Protein AF-D8TX33-F1 (afdb_monomer)

pLDDT: mean 76.31, std 10.81, range [47.34, 95.19]

Nearest PDB structures (foldseek):
  3iyv-assembly1_A  TM=5.836E-01  e=1.044E-02  Bos taurus
  3ro3-assembly1_A  TM=2.975E-01  e=1.406E+00  Mus musculus
  3mkq-assembly1_C  TM=3.476E-01  e=3.380E+00  Saccharomyces cerevisiae YJM789
  3mkq-assembly1_E  TM=2.423E-01  e=2.355E+00  Saccharomyces cerevisiae YJM789
  9hcj-assembly1_M0  TM=2.059E-01  e=9.488E+00  Dictyostelium discoideum

Structure (mmCIF, N/CA/C/O backbone):
data_AF-D8TX33-F1
#
_entry.id   AF-D8TX33-F1
#
loop_
_atom_site.group_PDB
_atom_site.id
_atom_site.type_symbol
_atom_site.label_atom_id
_atom_site.label_alt_id
_atom_site.label_comp_id
_atom_site.label_asym_id
_atom_site.label_entity_id
_atom_site.label_seq_id
_atom_site.pdbx_PDB_ins_code
_atom_site.Cartn_x
_atom_site.Cartn_y
_atom_site.Cartn_z
_atom_site.occupancy
_atom_site.B_iso_or_equiv
_atom_site.auth_seq_id
_atom_site.auth_comp_id
_atom_site.auth_asym_id
_atom_site.auth_atom_id
_atom_site.pdbx_PDB_model_num
ATOM 1 N N . SER A 1 1 ? 20.940 -11.713 -33.645 1.00 62.16 1 SER A N 1
ATOM 2 C CA . SER A 1 1 ? 21.478 -10.565 -34.408 1.00 62.16 1 SER A CA 1
ATOM 3 C C . SER A 1 1 ? 22.404 -9.754 -33.508 1.00 62.16 1 SER A C 1
A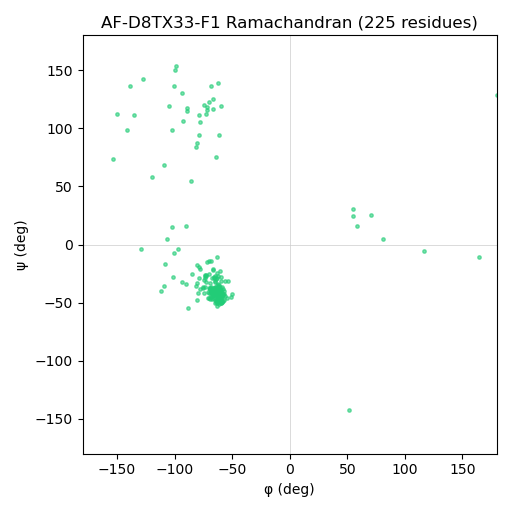TOM 5 O O . SER A 1 1 ? 22.169 -9.704 -32.305 1.00 62.16 1 SER A O 1
ATOM 7 N N . GLN A 1 2 ? 23.463 -9.139 -34.047 1.00 73.62 2 GLN A N 1
ATOM 8 C CA . GLN A 1 2 ? 24.437 -8.356 -33.260 1.00 73.62 2 GLN A CA 1
ATOM 9 C C . GLN A 1 2 ? 23.767 -7.264 -32.397 1.00 73.62 2 GLN A C 1
ATOM 11 O O . GLN A 1 2 ? 24.204 -7.012 -31.279 1.00 73.62 2 GLN A O 1
ATOM 16 N N . ALA A 1 3 ? 22.642 -6.702 -32.855 1.00 73.81 3 ALA A N 1
ATOM 17 C CA . ALA A 1 3 ? 21.838 -5.720 -32.122 1.00 73.81 3 ALA A CA 1
ATOM 18 C C . ALA A 1 3 ? 21.352 -6.195 -30.735 1.00 73.81 3 ALA A C 1
ATOM 20 O O . ALA A 1 3 ? 21.401 -5.430 -29.775 1.00 73.81 3 ALA A O 1
ATOM 21 N N . ALA A 1 4 ? 20.938 -7.459 -30.591 1.00 76.75 4 ALA A N 1
ATOM 22 C CA . ALA A 1 4 ? 20.495 -7.997 -29.299 1.00 76.75 4 ALA A CA 1
ATOM 23 C C . ALA A 1 4 ? 21.659 -8.139 -28.300 1.00 76.75 4 ALA A C 1
ATOM 25 O O . ALA A 1 4 ? 21.495 -7.936 -27.099 1.00 76.75 4 ALA A O 1
ATOM 26 N N . VAL A 1 5 ? 22.860 -8.443 -28.805 1.00 83.00 5 VAL A N 1
ATOM 27 C CA . VAL A 1 5 ? 24.078 -8.527 -27.987 1.00 83.00 5 VAL A CA 1
ATOM 28 C C . VAL A 1 5 ? 24.478 -7.139 -27.484 1.00 83.00 5 VAL A C 1
ATOM 30 O O . VAL A 1 5 ? 24.825 -6.993 -26.312 1.00 83.00 5 VAL A O 1
ATOM 33 N N . TRP A 1 6 ? 24.375 -6.114 -28.337 1.00 82.50 6 TRP A N 1
ATOM 34 C CA . TRP A 1 6 ? 24.624 -4.723 -27.951 1.00 82.50 6 TRP A CA 1
ATOM 35 C C . TRP A 1 6 ? 23.648 -4.230 -26.884 1.00 82.50 6 TRP A C 1
ATOM 37 O O . TRP A 1 6 ? 24.093 -3.663 -25.891 1.00 82.50 6 TRP A O 1
ATOM 47 N N . ARG A 1 7 ? 22.347 -4.519 -27.020 1.00 85.00 7 ARG A N 1
ATOM 48 C CA . ARG A 1 7 ? 21.334 -4.155 -26.013 1.00 85.00 7 ARG A CA 1
ATOM 49 C C . ARG A 1 7 ? 21.597 -4.786 -24.648 1.00 85.00 7 ARG A C 1
ATOM 51 O O . ARG A 1 7 ? 21.534 -4.100 -23.633 1.00 85.00 7 ARG A O 1
ATOM 58 N N . ARG A 1 8 ? 21.981 -6.065 -24.615 1.00 83.81 8 ARG A N 1
ATOM 59 C CA . ARG A 1 8 ? 22.338 -6.747 -23.363 1.00 83.81 8 ARG A CA 1
ATOM 60 C C . ARG A 1 8 ? 23.584 -6.147 -22.705 1.00 83.81 8 ARG A C 1
ATOM 62 O O . ARG A 1 8 ? 23.611 -5.987 -21.489 1.00 83.81 8 ARG A O 1
ATOM 69 N N . ARG A 1 9 ? 24.610 -5.800 -23.491 1.00 86.19 9 ARG A N 1
ATOM 70 C CA . ARG A 1 9 ? 25.820 -5.130 -22.977 1.00 86.19 9 ARG A CA 1
ATOM 71 C C . ARG A 1 9 ? 25.517 -3.726 -22.465 1.00 86.19 9 ARG A C 1
ATOM 73 O O . ARG A 1 9 ? 26.020 -3.357 -21.410 1.00 86.19 9 ARG A O 1
ATOM 80 N N . LEU A 1 10 ? 24.671 -2.983 -23.178 1.00 86.06 10 LEU A N 1
ATOM 81 C CA . LEU A 1 10 ? 24.207 -1.662 -22.765 1.00 86.06 10 LEU A CA 1
ATOM 82 C C . LEU A 1 10 ? 23.466 -1.734 -21.426 1.00 86.06 10 LEU A C 1
ATOM 84 O O . LEU A 1 10 ? 23.762 -0.955 -20.530 1.00 86.06 10 LEU A O 1
ATOM 88 N N . PHE A 1 11 ? 22.585 -2.720 -21.249 1.00 85.31 11 PHE A N 1
ATOM 89 C CA . PHE A 1 11 ? 21.920 -2.965 -19.970 1.00 85.31 11 PHE A CA 1
ATOM 90 C C . PHE A 1 11 ? 22.920 -3.221 -18.829 1.00 85.31 11 PHE A C 1
ATOM 92 O O . PHE A 1 11 ? 22.823 -2.597 -17.772 1.00 85.31 11 PHE A O 1
ATOM 99 N N . SER A 1 12 ? 23.910 -4.098 -19.034 1.00 83.94 12 SER A N 1
ATOM 100 C CA . SER A 1 12 ? 24.941 -4.362 -18.019 1.00 83.94 12 SER A CA 1
ATOM 101 C C . SER A 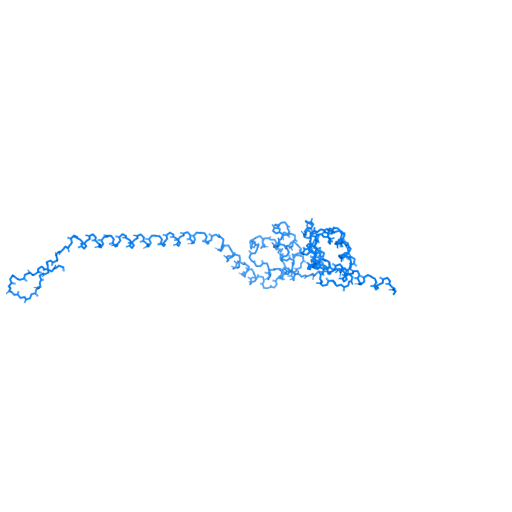1 12 ? 25.764 -3.117 -17.685 1.00 83.94 12 SER A C 1
ATOM 103 O O . SER A 1 12 ? 26.054 -2.880 -16.515 1.00 83.94 12 SER A O 1
ATOM 105 N N . TYR A 1 13 ? 26.097 -2.307 -18.692 1.00 86.44 13 TYR A N 1
ATOM 106 C CA . TYR A 1 13 ? 26.819 -1.052 -18.507 1.00 86.44 13 TYR A CA 1
ATOM 107 C C . TYR A 1 13 ? 26.000 -0.035 -17.705 1.00 86.44 13 TYR A C 1
ATOM 109 O O . TYR A 1 13 ? 26.485 0.464 -16.696 1.00 86.44 13 TYR A O 1
ATOM 117 N N . LEU A 1 14 ? 24.743 0.211 -18.088 1.00 82.62 14 LEU A N 1
ATOM 118 C CA . LEU A 1 14 ? 23.860 1.151 -17.389 1.00 82.62 14 LEU A CA 1
ATOM 119 C C . LEU A 1 14 ? 23.569 0.712 -15.951 1.00 82.62 14 LEU A C 1
ATOM 121 O O . LEU A 1 14 ? 23.498 1.544 -15.056 1.00 82.62 14 LEU A O 1
ATOM 125 N N . THR A 1 15 ? 23.463 -0.594 -15.704 1.00 80.94 15 THR A N 1
ATOM 126 C CA . THR A 1 15 ? 23.286 -1.120 -14.342 1.00 80.94 15 THR A CA 1
ATOM 127 C C . THR A 1 15 ? 24.518 -0.855 -13.473 1.00 80.94 15 THR A C 1
ATOM 129 O O . THR A 1 15 ? 24.379 -0.455 -12.320 1.00 80.94 15 THR A O 1
ATOM 132 N N . ALA A 1 16 ? 25.723 -1.045 -14.019 1.00 82.19 16 ALA A N 1
ATOM 133 C CA . ALA A 1 16 ? 26.964 -0.729 -13.315 1.00 82.19 16 ALA A CA 1
ATOM 134 C C . ALA A 1 16 ? 27.140 0.785 -13.112 1.00 82.19 16 ALA A C 1
ATOM 136 O O . ALA A 1 16 ? 27.599 1.211 -12.057 1.00 82.19 16 ALA A O 1
ATOM 137 N N . LEU A 1 17 ? 26.732 1.591 -14.095 1.00 82.50 17 LEU A N 1
ATOM 138 C CA . LEU A 1 17 ? 26.796 3.047 -14.028 1.00 82.50 17 LEU A CA 1
ATOM 139 C C . LEU A 1 17 ? 25.828 3.607 -12.981 1.00 82.50 17 LEU A C 1
ATOM 141 O O . LEU A 1 17 ? 26.237 4.446 -12.193 1.00 82.50 17 LEU A O 1
ATOM 145 N N . LEU A 1 18 ? 24.602 3.082 -12.889 1.00 77.06 18 LEU A N 1
ATOM 146 C CA . LEU A 1 18 ? 23.642 3.455 -11.844 1.00 77.06 18 LEU A CA 1
ATOM 147 C C . LEU A 1 18 ? 24.175 3.154 -10.432 1.00 77.06 18 LEU A C 1
ATOM 149 O O . LEU A 1 18 ? 23.919 3.909 -9.498 1.00 77.06 18 LEU A O 1
ATOM 153 N N . ALA A 1 19 ? 24.918 2.053 -10.279 1.00 79.62 19 ALA A N 1
ATOM 154 C CA . ALA A 1 19 ? 25.538 1.681 -9.010 1.00 79.62 19 ALA A CA 1
ATOM 155 C C . ALA A 1 19 ? 26.739 2.571 -8.639 1.00 79.62 19 ALA A C 1
ATOM 157 O O . ALA A 1 19 ? 27.045 2.698 -7.456 1.00 79.62 19 ALA A O 1
ATOM 158 N N . ALA A 1 20 ? 27.416 3.158 -9.629 1.00 81.19 20 ALA A N 1
ATOM 159 C CA . ALA A 1 20 ? 28.557 4.043 -9.422 1.00 81.19 20 ALA A CA 1
ATOM 160 C C . ALA A 1 20 ? 28.125 5.506 -9.230 1.00 81.19 20 ALA A C 1
ATOM 162 O O . ALA A 1 20 ? 28.452 6.099 -8.208 1.00 81.19 20 ALA A O 1
ATOM 163 N N . ASP A 1 21 ? 27.357 6.057 -10.176 1.00 77.56 21 ASP A N 1
ATOM 164 C CA . ASP A 1 21 ? 26.959 7.465 -10.229 1.00 77.56 21 ASP A CA 1
ATOM 165 C C . ASP A 1 21 ? 25.503 7.620 -10.706 1.00 77.56 21 ASP A C 1
ATOM 167 O O . ASP A 1 21 ? 25.191 7.645 -11.900 1.00 77.56 21 ASP A O 1
ATOM 171 N N . SER A 1 22 ? 24.590 7.784 -9.746 1.00 70.50 22 SER A N 1
ATOM 172 C CA . SER A 1 22 ? 23.148 7.937 -10.002 1.00 70.50 22 SER A CA 1
ATOM 173 C C . SER A 1 22 ? 22.789 9.237 -10.750 1.00 70.50 22 SER A C 1
ATOM 175 O O . SER A 1 22 ? 21.828 9.271 -11.517 1.00 70.50 22 SER A O 1
ATOM 177 N N . SER A 1 23 ? 23.584 10.303 -10.596 1.00 71.31 23 SER A N 1
ATOM 178 C CA . SER A 1 23 ? 23.332 11.605 -11.235 1.00 71.31 23 SER A CA 1
ATOM 179 C C . SER A 1 23 ? 23.548 11.585 -12.751 1.00 71.31 23 SER A C 1
ATOM 181 O O . SER A 1 23 ? 22.735 12.131 -13.488 1.00 71.31 23 SER A O 1
ATOM 183 N N . VAL A 1 24 ? 24.603 10.919 -13.230 1.00 71.19 24 VAL A N 1
ATOM 184 C CA . VAL A 1 24 ? 24.898 10.773 -14.670 1.00 71.19 24 VAL A CA 1
ATOM 185 C C . VAL A 1 24 ? 23.929 9.789 -15.325 1.00 71.19 24 VAL A C 1
ATOM 187 O O . VAL A 1 24 ? 23.582 9.923 -16.497 1.00 71.19 24 VAL A O 1
ATOM 190 N N . ALA A 1 25 ? 23.435 8.818 -14.554 1.00 69.56 25 ALA A N 1
ATOM 191 C CA . ALA A 1 25 ? 22.418 7.890 -15.018 1.00 69.56 25 ALA A CA 1
ATOM 192 C C . ALA A 1 25 ? 21.065 8.568 -15.290 1.00 69.56 25 ALA A C 1
ATOM 194 O O . ALA A 1 25 ? 20.266 7.993 -16.026 1.00 69.56 25 ALA A O 1
ATOM 195 N N . ALA A 1 26 ? 20.783 9.748 -14.718 1.00 69.94 26 ALA A N 1
ATOM 196 C CA . ALA A 1 26 ? 19.479 10.420 -14.791 1.00 69.94 26 ALA A CA 1
ATOM 197 C C . ALA A 1 26 ? 18.945 10.542 -16.229 1.00 69.94 26 ALA A C 1
ATOM 199 O O . ALA A 1 26 ? 17.806 10.166 -16.489 1.00 69.94 26 ALA A O 1
ATOM 200 N N . GLU A 1 27 ? 19.791 10.946 -17.180 1.00 75.19 27 GLU A N 1
ATOM 201 C CA . GLU A 1 27 ? 19.416 11.112 -18.596 1.00 75.19 27 GLU A CA 1
ATOM 202 C C . GLU A 1 27 ? 19.071 9.790 -19.304 1.00 75.19 27 GLU A C 1
ATOM 204 O O . GLU A 1 27 ? 18.363 9.778 -20.309 1.00 75.19 27 GLU A O 1
ATOM 209 N N . TYR A 1 28 ? 19.547 8.661 -18.776 1.00 78.69 28 TYR A N 1
ATOM 210 C CA . TYR A 1 28 ? 19.371 7.339 -19.374 1.00 78.69 28 TYR A CA 1
ATOM 211 C C . TYR A 1 28 ? 18.350 6.471 -18.631 1.00 78.69 28 TYR A C 1
ATOM 213 O O . TYR A 1 28 ? 18.170 5.314 -19.011 1.00 78.69 28 TYR A O 1
ATOM 221 N N . HIS A 1 29 ? 17.661 6.995 -17.609 1.00 77.12 29 HIS A N 1
ATOM 222 C CA . HIS A 1 29 ? 16.709 6.214 -16.810 1.00 77.12 29 HIS A CA 1
ATOM 223 C C . HIS A 1 29 ? 15.529 5.690 -17.633 1.00 77.12 29 HIS A C 1
ATOM 225 O O . HIS A 1 29 ? 15.166 4.526 -17.484 1.00 77.12 29 HIS A O 1
ATOM 231 N N . ASP A 1 30 ? 14.984 6.485 -18.554 1.00 79.25 30 ASP A N 1
ATOM 232 C CA . ASP A 1 30 ? 13.884 6.050 -19.429 1.00 79.25 30 ASP A CA 1
ATOM 233 C C . ASP A 1 30 ? 14.309 4.861 -20.308 1.00 79.25 30 ASP A C 1
ATOM 235 O O . ASP A 1 30 ? 13.604 3.854 -20.444 1.00 79.25 30 ASP A O 1
ATOM 239 N N . LEU A 1 31 ? 15.527 4.930 -20.851 1.00 81.44 31 LEU A N 1
ATOM 240 C CA . LEU A 1 31 ? 16.103 3.858 -21.655 1.00 81.44 31 LEU A CA 1
ATOM 241 C C . LEU A 1 31 ? 16.440 2.640 -20.783 1.00 81.44 31 LEU A C 1
ATOM 243 O O . LEU A 1 31 ? 16.202 1.502 -21.189 1.00 81.44 31 LEU A O 1
ATOM 247 N N . GLN A 1 32 ? 16.914 2.863 -19.559 1.00 80.25 32 GLN A N 1
ATOM 248 C CA . GLN A 1 32 ? 17.173 1.810 -18.588 1.00 80.25 32 GLN A CA 1
ATOM 249 C C . GLN A 1 32 ? 15.889 1.080 -18.193 1.00 80.25 32 GLN A C 1
ATOM 251 O O . GLN A 1 32 ? 15.914 -0.144 -18.190 1.00 80.25 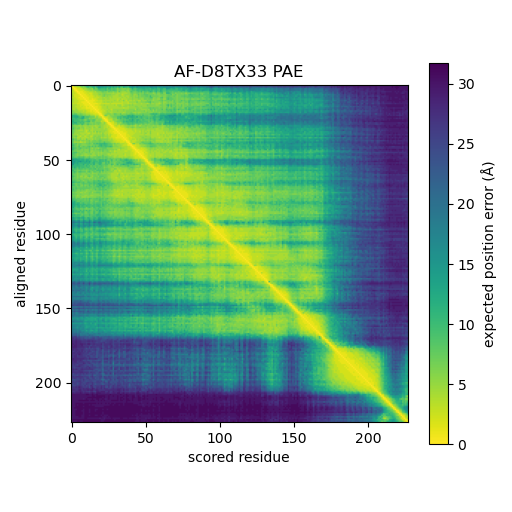32 GLN A O 1
ATOM 256 N N . ILE A 1 33 ? 14.772 1.779 -17.965 1.00 81.56 33 ILE A N 1
ATOM 257 C CA . ILE A 1 33 ? 13.450 1.191 -17.687 1.00 81.56 33 ILE A CA 1
ATOM 258 C C . ILE A 1 33 ? 12.987 0.312 -18.850 1.00 81.56 33 ILE A C 1
ATOM 260 O O . ILE A 1 33 ? 12.525 -0.812 -18.649 1.00 81.56 33 ILE A O 1
ATOM 264 N N . SER A 1 34 ? 13.165 0.778 -20.089 1.00 83.31 34 SER A N 1
ATOM 265 C CA . SER A 1 34 ? 12.795 -0.013 -21.267 1.00 83.31 34 SER A CA 1
ATOM 266 C C . SER A 1 34 ? 13.584 -1.327 -21.369 1.00 83.31 34 SER A C 1
ATOM 268 O O . SER A 1 34 ? 13.006 -2.373 -21.682 1.00 83.31 34 SER A O 1
ATOM 270 N N . LEU A 1 35 ? 14.886 -1.283 -21.053 1.00 82.44 35 LEU A N 1
ATOM 271 C CA . LEU A 1 35 ? 15.794 -2.428 -21.099 1.00 82.44 35 LEU A CA 1
ATOM 272 C C . LEU A 1 35 ? 15.628 -3.351 -19.888 1.00 82.44 35 LEU A C 1
ATOM 274 O O . LEU A 1 35 ? 15.693 -4.570 -20.040 1.00 82.44 35 LEU A O 1
ATOM 278 N N . THR A 1 36 ? 15.407 -2.812 -18.689 1.00 80.94 36 THR A N 1
ATOM 279 C CA . THR A 1 36 ? 15.174 -3.605 -17.473 1.00 80.94 36 THR A CA 1
ATOM 280 C C . THR A 1 36 ? 13.868 -4.362 -17.590 1.00 80.94 36 THR A C 1
ATOM 282 O O . THR A 1 36 ? 13.839 -5.556 -17.309 1.00 80.94 36 THR A O 1
ATOM 285 N N . ALA A 1 37 ? 12.831 -3.730 -18.130 1.00 80.56 37 ALA A N 1
ATOM 286 C CA . ALA A 1 37 ? 11.585 -4.409 -18.422 1.00 80.56 37 ALA A CA 1
ATOM 287 C C . ALA A 1 37 ? 11.762 -5.531 -19.477 1.00 80.56 37 ALA A C 1
ATOM 289 O O . ALA A 1 37 ? 10.982 -6.482 -19.481 1.00 80.56 37 ALA A O 1
ATOM 290 N N . GLU A 1 38 ? 12.784 -5.461 -20.353 1.00 81.69 38 GLU A N 1
ATOM 291 C CA . GLU A 1 38 ? 13.128 -6.500 -21.351 1.00 81.69 38 GLU A CA 1
ATOM 292 C C . GLU A 1 38 ? 13.913 -7.670 -20.784 1.00 81.69 38 GLU A C 1
ATOM 294 O O . GLU A 1 38 ? 13.589 -8.822 -21.067 1.00 81.69 38 GLU A O 1
ATOM 299 N N . TYR A 1 39 ? 14.951 -7.382 -20.010 1.00 78.44 39 TYR A N 1
ATOM 300 C CA . TYR A 1 39 ? 15.911 -8.397 -19.597 1.00 78.44 39 TYR A CA 1
ATOM 301 C C . TYR A 1 39 ? 15.693 -8.890 -18.171 1.00 78.44 39 TYR A C 1
ATOM 303 O O . TYR A 1 39 ? 16.068 -10.022 -17.864 1.00 78.44 39 TYR A O 1
ATOM 311 N N . GLN A 1 40 ? 15.132 -8.059 -17.290 1.00 80.00 40 GLN A N 1
ATOM 312 C CA . GLN A 1 40 ? 14.983 -8.384 -15.877 1.00 80.00 40 GLN A CA 1
ATOM 313 C C . GLN A 1 40 ? 13.805 -7.638 -15.217 1.00 80.00 40 GLN A C 1
ATOM 315 O O . GLN A 1 40 ? 14.029 -6.734 -14.406 1.00 80.00 40 GLN A O 1
ATOM 320 N N . PRO A 1 41 ? 12.552 -8.042 -15.509 1.00 75.94 41 PRO A N 1
ATOM 321 C CA . PRO A 1 41 ? 11.358 -7.393 -14.963 1.00 75.94 41 PRO A CA 1
ATOM 322 C C . PRO A 1 41 ? 11.315 -7.432 -13.430 1.00 75.94 41 PRO A C 1
ATOM 324 O O . PRO A 1 41 ? 10.889 -6.472 -12.810 1.00 75.94 41 PRO A O 1
ATOM 327 N N . SER A 1 42 ? 11.877 -8.467 -12.797 1.00 77.88 42 SER A N 1
ATOM 328 C CA . SER A 1 42 ? 11.909 -8.598 -11.333 1.00 77.88 42 SER A CA 1
ATOM 329 C C . SER A 1 42 ? 12.650 -7.471 -10.603 1.00 77.88 42 SER A C 1
ATOM 331 O O . SER A 1 42 ? 12.429 -7.272 -9.419 1.00 77.88 42 SER A O 1
ATOM 333 N N . LYS A 1 43 ? 13.565 -6.767 -11.281 1.00 80.00 43 LYS A N 1
ATOM 334 C CA . LYS A 1 43 ? 14.314 -5.633 -10.709 1.00 80.00 43 LYS A CA 1
ATOM 335 C C . LYS A 1 43 ? 13.694 -4.284 -11.062 1.00 80.00 43 LYS A C 1
ATOM 337 O O . LYS A 1 43 ? 14.203 -3.251 -10.635 1.00 80.00 43 LYS A O 1
ATOM 342 N N . LEU A 1 44 ? 12.637 -4.276 -11.875 1.00 81.50 44 LEU A N 1
ATOM 343 C CA . LEU A 1 44 ? 11.992 -3.043 -12.302 1.00 81.50 44 LEU A CA 1
ATOM 344 C C . LEU A 1 44 ? 11.390 -2.311 -11.100 1.00 81.50 44 LEU A C 1
ATOM 346 O O . LEU A 1 44 ? 11.583 -1.107 -10.975 1.00 81.50 44 LEU A O 1
ATOM 350 N N . MET A 1 45 ? 10.758 -3.042 -10.181 1.00 79.94 45 MET A N 1
ATOM 351 C CA . MET A 1 45 ? 10.186 -2.476 -8.959 1.00 79.94 45 MET A CA 1
ATOM 352 C C . MET A 1 45 ? 11.233 -1.771 -8.079 1.00 79.94 45 MET A C 1
ATOM 354 O O . MET A 1 45 ? 11.014 -0.642 -7.632 1.00 79.94 45 MET A O 1
ATOM 358 N N . ASP A 1 46 ? 12.396 -2.398 -7.879 1.00 81.62 46 ASP A N 1
ATOM 359 C CA . ASP A 1 46 ? 13.496 -1.815 -7.099 1.00 81.62 46 ASP A CA 1
ATOM 360 C C . ASP A 1 46 ? 13.980 -0.505 -7.730 1.00 81.62 46 ASP A C 1
ATOM 362 O O . ASP A 1 46 ? 14.186 0.491 -7.037 1.00 81.62 46 ASP A O 1
ATOM 366 N N . LEU A 1 47 ? 14.101 -0.487 -9.061 1.00 79.31 47 LEU A N 1
ATOM 367 C CA . LEU A 1 47 ? 14.512 0.695 -9.813 1.00 79.31 47 LEU A CA 1
ATOM 368 C C . LEU A 1 47 ? 13.470 1.809 -9.763 1.00 79.31 47 LEU A C 1
ATOM 370 O O . LEU A 1 47 ? 13.835 2.967 -9.581 1.00 79.31 47 LEU A O 1
ATOM 374 N N . LEU A 1 48 ? 12.182 1.491 -9.894 1.00 80.25 48 LEU A N 1
ATOM 375 C CA . LEU A 1 48 ? 11.106 2.483 -9.809 1.00 80.25 48 LEU A CA 1
ATOM 376 C C . LEU A 1 48 ? 11.029 3.128 -8.419 1.00 80.25 48 LEU A C 1
ATOM 378 O O . LEU A 1 48 ? 10.640 4.295 -8.307 1.00 80.25 48 LEU A O 1
ATOM 382 N N . THR A 1 49 ? 11.417 2.376 -7.386 1.00 80.00 49 THR A N 1
ATOM 383 C CA . THR A 1 49 ? 11.460 2.831 -5.992 1.00 80.00 49 THR A CA 1
ATOM 384 C C . THR A 1 49 ? 12.711 3.663 -5.699 1.00 80.00 49 THR A C 1
ATOM 386 O O . THR A 1 49 ? 12.622 4.682 -5.017 1.00 80.00 49 THR A O 1
ATOM 389 N N . SER A 1 50 ? 13.877 3.260 -6.216 1.00 77.31 50 SER A N 1
ATOM 390 C CA . SER A 1 50 ? 15.146 3.959 -5.981 1.00 77.31 50 SER A CA 1
ATOM 391 C C . SER A 1 50 ? 15.325 5.213 -6.840 1.00 77.31 50 SER A C 1
ATOM 393 O O . SER A 1 50 ? 16.012 6.147 -6.425 1.00 77.31 50 SER A O 1
ATOM 395 N N . SER A 1 51 ? 14.722 5.249 -8.031 1.00 75.06 51 SER A N 1
ATOM 396 C CA . SER A 1 51 ? 14.880 6.349 -8.982 1.00 75.06 51 SER A CA 1
ATOM 397 C C . SER A 1 51 ? 13.713 7.342 -8.955 1.00 75.06 51 SER A C 1
ATOM 399 O O . SER A 1 51 ? 12.572 7.019 -8.621 1.00 75.06 51 SER A O 1
ATOM 401 N N . GLN A 1 52 ? 14.010 8.603 -9.279 1.00 72.00 52 GLN A N 1
ATOM 402 C CA . GLN A 1 52 ? 13.026 9.698 -9.317 1.00 72.00 52 GLN A CA 1
ATOM 403 C C . GLN A 1 52 ? 13.059 10.499 -10.627 1.00 72.00 52 GLN A C 1
ATOM 405 O O . GLN A 1 52 ? 12.240 11.391 -10.808 1.00 72.00 52 GLN A O 1
ATOM 410 N N . TYR A 1 53 ? 13.987 10.187 -11.535 1.00 70.56 53 TYR A N 1
ATOM 411 C CA . TYR A 1 53 ? 14.285 10.998 -12.721 1.00 70.56 53 TYR A CA 1
ATOM 412 C C . TYR A 1 53 ? 13.682 10.450 -14.024 1.00 70.56 53 TYR A C 1
ATOM 414 O O . TYR A 1 53 ? 14.099 10.863 -15.099 1.00 70.56 53 TYR A O 1
ATOM 422 N N . TYR A 1 54 ? 12.727 9.520 -13.946 1.00 75.69 54 TYR A N 1
ATOM 423 C CA . TYR A 1 54 ? 12.098 8.922 -15.126 1.00 75.69 54 TYR A CA 1
ATOM 424 C C . TYR A 1 54 ? 10.752 9.558 -15.466 1.00 75.69 54 TYR A C 1
ATOM 426 O O . TYR A 1 54 ? 10.032 10.051 -14.592 1.00 75.69 54 TYR A O 1
ATOM 434 N N . SER A 1 55 ? 10.380 9.494 -16.744 1.00 81.44 55 SER A N 1
ATOM 435 C CA . SER A 1 55 ? 9.047 9.884 -17.191 1.00 81.44 55 SER A CA 1
ATOM 436 C C . SER A 1 55 ? 8.006 8.848 -16.742 1.00 81.44 55 SER A C 1
ATOM 438 O O . SER A 1 55 ? 8.023 7.687 -17.156 1.00 81.44 55 SER A O 1
ATOM 440 N N . LEU A 1 56 ? 7.076 9.261 -15.872 1.00 82.50 56 LEU A N 1
ATOM 441 C CA . LEU A 1 56 ? 6.026 8.377 -15.339 1.00 82.50 56 LEU A CA 1
ATOM 442 C C . LEU A 1 56 ? 5.134 7.813 -16.458 1.00 82.50 56 LEU A C 1
ATOM 444 O O . LEU A 1 56 ? 4.822 6.626 -16.461 1.00 82.50 56 LEU A O 1
ATOM 448 N N . GLU A 1 57 ? 4.786 8.640 -17.446 1.00 84.12 57 GLU A N 1
ATOM 449 C CA . GLU A 1 57 ? 3.969 8.244 -18.602 1.00 84.12 57 GLU A CA 1
ATOM 450 C C . GLU A 1 57 ? 4.684 7.218 -19.495 1.00 84.12 57 GLU A C 1
ATOM 452 O O . GLU A 1 57 ? 4.085 6.225 -19.914 1.00 84.12 57 GLU A O 1
ATOM 457 N N . GLY A 1 58 ? 5.983 7.418 -19.748 1.00 82.88 58 GLY A N 1
ATOM 458 C CA . GLY A 1 58 ? 6.798 6.489 -20.530 1.00 82.88 58 GLY A CA 1
ATOM 459 C C . GLY A 1 58 ? 6.961 5.144 -19.824 1.00 82.88 58 GLY A C 1
ATOM 460 O O . GLY A 1 58 ? 6.787 4.089 -20.440 1.00 82.88 58 GLY A O 1
ATOM 461 N N . ALA A 1 59 ? 7.219 5.174 -18.514 1.00 82.31 59 ALA A N 1
ATOM 462 C CA . ALA A 1 59 ? 7.288 3.972 -17.692 1.00 82.31 59 ALA A CA 1
ATOM 463 C C . ALA A 1 59 ? 5.954 3.210 -17.689 1.00 82.31 59 ALA A C 1
ATOM 465 O O . ALA A 1 59 ? 5.953 1.987 -17.851 1.00 82.31 59 ALA A O 1
ATOM 466 N N . LEU A 1 60 ? 4.826 3.917 -17.575 1.00 84.94 60 LEU A N 1
ATOM 467 C CA . LEU A 1 60 ? 3.494 3.320 -17.602 1.00 84.94 60 LEU A CA 1
ATOM 468 C C . LEU A 1 60 ? 3.214 2.608 -18.930 1.00 84.94 60 LEU A C 1
ATOM 470 O O . LEU A 1 60 ? 2.867 1.430 -18.910 1.00 84.94 60 LEU A O 1
ATOM 474 N N . ALA A 1 61 ? 3.466 3.256 -20.071 1.00 86.81 61 ALA A N 1
ATOM 475 C CA . ALA A 1 61 ? 3.263 2.653 -21.392 1.00 86.81 61 ALA A CA 1
ATOM 476 C C . ALA A 1 61 ? 4.106 1.377 -21.598 1.00 86.81 61 ALA A C 1
ATOM 478 O O . ALA A 1 61 ? 3.635 0.381 -22.155 1.00 86.81 61 ALA A O 1
ATOM 479 N N . ILE A 1 62 ? 5.353 1.373 -21.111 1.00 84.62 62 ILE A N 1
ATOM 480 C CA . ILE A 1 62 ? 6.230 0.193 -21.158 1.00 84.62 62 ILE A CA 1
ATOM 481 C C . ILE A 1 62 ? 5.681 -0.929 -20.267 1.00 84.62 62 ILE A C 1
ATOM 483 O O . ILE A 1 62 ? 5.694 -2.097 -20.670 1.00 84.62 62 ILE A O 1
ATOM 487 N N . CYS A 1 63 ? 5.204 -0.595 -19.066 1.00 84.81 63 CYS A N 1
ATOM 488 C CA . CYS A 1 63 ? 4.641 -1.578 -18.147 1.00 84.81 63 CYS A CA 1
ATOM 489 C C . CYS A 1 63 ? 3.315 -2.146 -18.673 1.00 84.81 63 CYS A C 1
ATOM 491 O O . CYS A 1 63 ? 3.085 -3.349 -18.538 1.00 84.81 63 CYS A O 1
ATOM 493 N N . GLU A 1 64 ? 2.470 -1.326 -19.305 1.00 84.88 64 GLU A N 1
ATOM 494 C CA . GLU A 1 64 ? 1.221 -1.742 -19.958 1.00 84.88 64 GLU A CA 1
ATOM 495 C C . GLU A 1 64 ? 1.476 -2.717 -21.103 1.00 84.88 64 GLU A C 1
ATOM 497 O O . GLU A 1 64 ? 0.873 -3.791 -21.136 1.00 84.88 64 GLU A O 1
ATOM 502 N N . ALA A 1 65 ? 2.426 -2.397 -21.988 1.00 85.06 65 ALA A N 1
ATOM 503 C CA . ALA A 1 65 ? 2.788 -3.246 -23.121 1.00 85.06 65 ALA A CA 1
ATOM 504 C C . ALA A 1 65 ? 3.282 -4.640 -22.695 1.00 85.06 65 ALA A C 1
ATOM 506 O O . ALA A 1 65 ? 3.145 -5.607 -23.443 1.00 85.06 65 ALA A O 1
ATOM 507 N N . ARG A 1 66 ? 3.864 -4.748 -21.495 1.00 80.81 66 ARG A N 1
ATOM 508 C CA . ARG A 1 66 ? 4.417 -5.998 -20.952 1.00 80.81 66 ARG A CA 1
ATOM 509 C C . ARG A 1 66 ? 3.501 -6.696 -19.947 1.00 80.81 66 ARG A C 1
ATOM 511 O O . ARG A 1 66 ? 3.818 -7.806 -19.534 1.00 80.81 66 ARG A O 1
ATOM 518 N N . GLY A 1 67 ? 2.392 -6.072 -19.551 1.00 80.50 67 GLY A N 1
ATOM 519 C CA . GLY A 1 67 ? 1.457 -6.634 -18.573 1.00 80.50 67 GLY A CA 1
ATOM 520 C C . GLY A 1 67 ? 1.984 -6.679 -17.133 1.00 80.50 67 GLY A C 1
ATOM 521 O O . GLY A 1 67 ? 1.536 -7.515 -16.355 1.00 80.50 67 GLY A O 1
ATOM 522 N N . LEU A 1 68 ? 2.923 -5.802 -16.766 1.00 82.88 68 LEU A N 1
ATOM 523 C CA . LEU A 1 68 ? 3.496 -5.720 -15.414 1.00 82.88 68 LEU A CA 1
ATOM 524 C C . LEU A 1 68 ? 2.558 -4.949 -14.470 1.00 82.88 68 LEU A C 1
ATOM 526 O O . LEU A 1 68 ? 2.651 -3.729 -14.356 1.00 82.88 68 LEU A O 1
ATOM 530 N N . VAL A 1 69 ? 1.601 -5.646 -13.847 1.00 81.75 69 VAL A N 1
ATOM 531 C CA . VAL A 1 69 ? 0.505 -5.004 -13.093 1.00 81.75 69 VAL A CA 1
ATOM 532 C C . VAL A 1 69 ? 0.982 -4.369 -11.782 1.00 81.75 69 VAL A C 1
ATOM 534 O O . VAL A 1 69 ? 0.576 -3.254 -11.470 1.00 81.75 69 VAL A O 1
ATOM 537 N N . SER A 1 70 ? 1.872 -5.023 -11.032 1.00 81.12 70 SER A N 1
ATOM 538 C CA . SER A 1 70 ? 2.423 -4.490 -9.774 1.00 81.12 70 SER A CA 1
ATOM 539 C C . SER A 1 70 ? 3.135 -3.148 -9.969 1.00 81.12 70 SER A C 1
ATOM 541 O O . SER A 1 70 ? 2.938 -2.202 -9.208 1.00 81.12 70 SER A O 1
ATOM 543 N N . GLU A 1 71 ? 3.924 -3.046 -11.031 1.00 84.12 71 GLU A N 1
ATOM 544 C CA . GLU A 1 71 ? 4.700 -1.867 -11.381 1.00 84.12 71 GLU A CA 1
ATOM 545 C C . GLU A 1 71 ? 3.803 -0.767 -11.957 1.00 84.12 71 GLU A C 1
ATOM 547 O O . GLU A 1 71 ? 3.989 0.401 -11.619 1.00 84.12 71 GLU A O 1
ATOM 552 N N . GLN A 1 72 ? 2.777 -1.123 -12.744 1.00 85.50 72 GLN A N 1
ATOM 553 C CA . GLN A 1 72 ? 1.742 -0.176 -13.188 1.00 85.50 72 GLN A CA 1
ATOM 554 C C . GLN A 1 72 ? 1.057 0.496 -11.995 1.00 85.50 72 GLN A C 1
ATOM 556 O O . GLN A 1 72 ? 0.934 1.718 -11.967 1.00 85.50 72 GLN A O 1
ATOM 561 N N . VAL A 1 73 ? 0.644 -0.288 -10.996 1.00 85.38 73 VAL A N 1
ATOM 562 C CA . VAL A 1 73 ? -0.021 0.216 -9.784 1.00 85.38 73 VAL A CA 1
ATOM 563 C C . VAL A 1 73 ? 0.888 1.170 -9.014 1.00 85.38 73 VAL A C 1
ATOM 565 O O . VAL A 1 73 ? 0.439 2.231 -8.579 1.00 85.38 73 VAL A O 1
ATOM 568 N N . PHE A 1 74 ? 2.176 0.840 -8.896 1.00 84.12 74 PHE A N 1
ATOM 569 C CA . PHE A 1 74 ? 3.149 1.717 -8.252 1.00 84.12 74 PHE A CA 1
ATOM 570 C C . PHE A 1 74 ? 3.314 3.049 -8.996 1.00 84.12 74 PHE A C 1
ATOM 572 O O . PHE A 1 74 ? 3.246 4.116 -8.381 1.00 84.12 74 PHE A O 1
ATOM 579 N N . VAL A 1 75 ? 3.485 3.003 -10.322 1.00 86.19 75 VAL A N 1
ATOM 580 C CA . VAL A 1 75 ? 3.631 4.209 -11.151 1.00 86.19 75 VAL A CA 1
ATOM 581 C C . VAL A 1 75 ? 2.363 5.064 -11.094 1.00 86.19 75 VAL A C 1
ATOM 583 O O . VAL A 1 75 ? 2.458 6.266 -10.853 1.00 86.19 75 VAL A O 1
ATOM 586 N N . LEU A 1 76 ? 1.174 4.463 -11.211 1.00 85.50 76 LEU A N 1
ATOM 587 C CA . LEU A 1 76 ? -0.107 5.171 -11.099 1.00 85.50 76 LEU A CA 1
ATOM 588 C C . LEU A 1 76 ? -0.317 5.797 -9.718 1.00 85.50 76 LEU A C 1
ATOM 59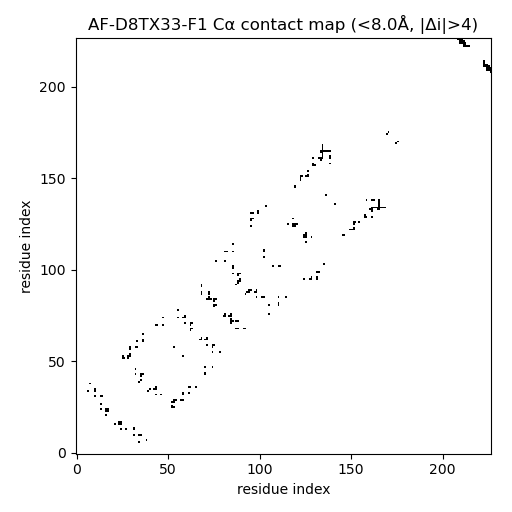0 O O . LEU A 1 76 ? -0.821 6.917 -9.624 1.00 85.50 76 LEU A O 1
ATOM 594 N N . GLY A 1 77 ? 0.117 5.111 -8.658 1.00 83.94 77 GLY A N 1
ATOM 595 C CA . GLY A 1 77 ? 0.133 5.653 -7.304 1.00 83.94 77 GLY A CA 1
ATOM 596 C C . GLY A 1 77 ? 1.004 6.905 -7.187 1.00 83.94 77 GLY A C 1
ATOM 597 O O . GLY A 1 77 ? 0.592 7.867 -6.545 1.00 83.94 77 GLY A O 1
ATOM 598 N N . ARG A 1 78 ? 2.169 6.939 -7.853 1.00 82.31 78 ARG A N 1
ATOM 599 C CA . ARG A 1 78 ? 3.041 8.130 -7.899 1.00 82.31 78 ARG A CA 1
ATOM 600 C C . ARG A 1 78 ? 2.516 9.242 -8.806 1.00 82.31 78 ARG A C 1
ATOM 602 O O . ARG A 1 78 ? 2.779 10.407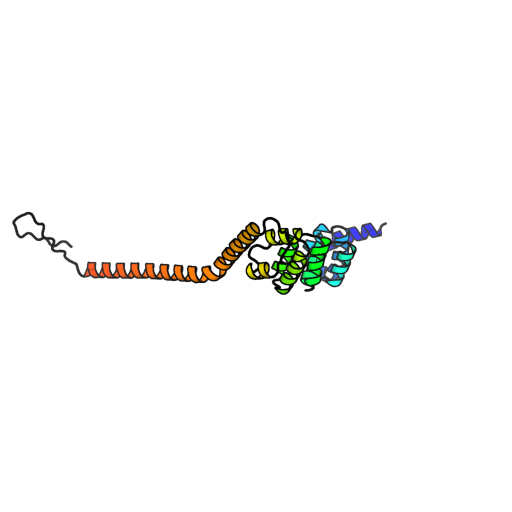 -8.528 1.00 82.31 78 ARG A O 1
ATOM 609 N N . MET A 1 79 ? 1.784 8.900 -9.866 1.00 84.12 79 MET A N 1
ATOM 610 C CA . MET A 1 79 ? 1.127 9.872 -10.750 1.00 84.12 79 MET A CA 1
ATOM 611 C C . MET A 1 79 ? -0.077 10.561 -10.092 1.00 84.12 79 MET A C 1
ATOM 613 O O . MET A 1 79 ? -0.554 11.564 -10.612 1.00 84.12 79 MET A O 1
ATOM 617 N N . GLY A 1 80 ? -0.586 10.029 -8.975 1.00 81.62 80 GLY A N 1
ATOM 618 C CA . GLY A 1 80 ? -1.823 10.498 -8.342 1.00 81.62 80 GLY A CA 1
ATOM 619 C C . GLY A 1 80 ? -3.098 9.944 -8.990 1.00 81.62 80 GLY A C 1
ATOM 620 O O . GLY A 1 80 ? -4.202 10.283 -8.572 1.00 81.62 80 GLY A O 1
ATOM 621 N N . ASN A 1 81 ? -2.977 9.037 -9.965 1.00 84.44 81 ASN A N 1
ATOM 622 C CA . ASN A 1 81 ? -4.106 8.379 -10.628 1.00 84.44 81 ASN A CA 1
ATOM 623 C C . ASN A 1 81 ? -4.569 7.145 -9.837 1.00 84.44 81 ASN A C 1
ATOM 625 O O . ASN A 1 81 ? -4.652 6.030 -10.361 1.00 84.44 81 ASN A O 1
ATOM 629 N N . ALA A 1 82 ? -4.878 7.342 -8.555 1.00 81.88 82 ALA A N 1
ATOM 630 C CA . ALA A 1 82 ? -5.195 6.252 -7.638 1.00 81.88 82 ALA A CA 1
ATOM 631 C C . ALA A 1 82 ? -6.483 5.488 -8.010 1.00 81.88 82 ALA A C 1
ATOM 633 O O . ALA A 1 82 ? -6.575 4.294 -7.744 1.00 81.88 82 ALA A O 1
ATOM 634 N N . ASP A 1 83 ? -7.444 6.132 -8.690 1.00 82.31 83 ASP A N 1
ATOM 635 C CA . ASP A 1 83 ? -8.660 5.464 -9.190 1.00 82.31 83 ASP A CA 1
ATOM 636 C C . ASP A 1 83 ? -8.338 4.385 -10.231 1.00 82.31 83 ASP A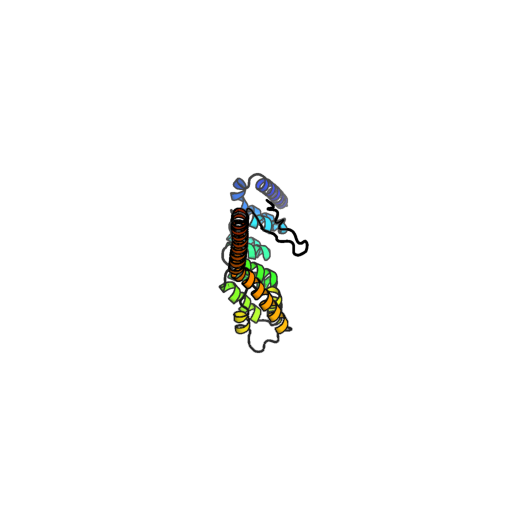 C 1
ATOM 638 O O . ASP A 1 83 ? -8.821 3.257 -10.145 1.00 82.31 83 ASP A O 1
ATOM 642 N N . GLN A 1 84 ? -7.490 4.724 -11.205 1.00 83.62 84 GLN A N 1
ATOM 643 C CA . GLN A 1 84 ? -7.078 3.788 -12.250 1.00 83.62 84 GLN A CA 1
ATOM 644 C C . GLN A 1 84 ? -6.218 2.668 -11.667 1.00 83.62 84 GLN A C 1
ATOM 646 O O . GLN A 1 84 ? -6.392 1.512 -12.047 1.00 83.62 84 GLN A O 1
ATOM 651 N N . ALA A 1 85 ? -5.343 2.995 -10.710 1.00 85.69 85 ALA A N 1
ATOM 652 C CA . ALA A 1 85 ? -4.553 2.000 -9.992 1.00 85.69 85 ALA A CA 1
ATOM 653 C C . ALA A 1 85 ? -5.457 0.991 -9.275 1.00 85.69 85 ALA A C 1
ATOM 655 O O . ALA A 1 85 ? -5.290 -0.212 -9.450 1.00 85.69 85 ALA A O 1
ATOM 656 N N . LEU A 1 86 ? -6.452 1.477 -8.527 1.00 84.31 86 LEU A N 1
ATOM 657 C CA . LEU A 1 86 ? -7.383 0.635 -7.783 1.00 84.31 86 LEU A CA 1
ATOM 658 C C . LEU A 1 86 ? -8.161 -0.302 -8.712 1.00 84.31 86 LEU A C 1
ATOM 660 O O . LEU A 1 86 ? -8.225 -1.501 -8.451 1.00 84.31 86 LEU A O 1
ATOM 664 N N . ARG A 1 87 ? -8.690 0.222 -9.826 1.00 83.31 87 ARG A N 1
ATOM 665 C CA . ARG A 1 87 ? -9.376 -0.594 -10.841 1.00 83.31 87 ARG A CA 1
ATOM 666 C C . ARG A 1 87 ? -8.461 -1.658 -11.435 1.00 83.31 87 ARG A C 1
ATOM 668 O O . ARG A 1 87 ? -8.885 -2.793 -11.585 1.00 83.31 87 ARG A O 1
ATOM 675 N N . LEU A 1 88 ? -7.201 -1.330 -11.722 1.00 83.94 88 LEU A N 1
ATOM 676 C CA . LEU A 1 88 ? -6.243 -2.310 -12.238 1.00 83.94 88 LEU A CA 1
ATOM 677 C C . LEU A 1 88 ? -5.932 -3.421 -11.232 1.00 83.94 88 LEU A C 1
ATOM 679 O O . LEU A 1 88 ? -5.842 -4.579 -11.641 1.00 83.94 88 LEU A O 1
ATOM 683 N N . ILE A 1 89 ? -5.795 -3.105 -9.939 1.00 82.69 89 ILE A N 1
ATOM 684 C CA . ILE A 1 89 ? -5.613 -4.131 -8.896 1.00 82.69 89 ILE A CA 1
ATOM 685 C C . ILE A 1 89 ? -6.833 -5.0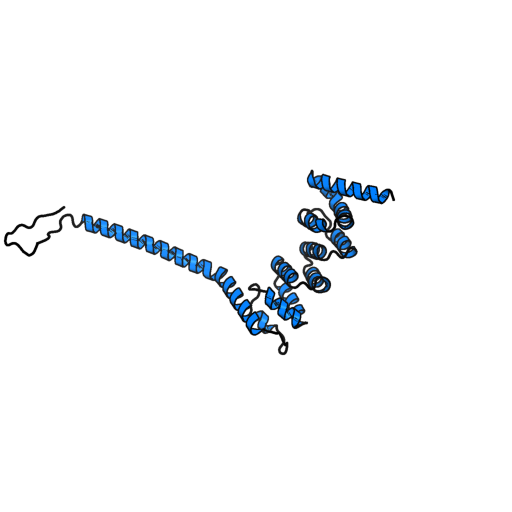50 -8.862 1.00 82.69 89 ILE A C 1
ATOM 687 O O . ILE A 1 89 ? -6.711 -6.272 -8.911 1.00 82.69 89 ILE A O 1
ATOM 691 N N . ILE A 1 90 ? -8.013 -4.442 -8.833 1.00 79.06 90 ILE A N 1
ATOM 692 C CA . ILE A 1 90 ? -9.294 -5.130 -8.777 1.00 79.06 90 ILE A CA 1
ATOM 693 C C . ILE A 1 90 ? -9.502 -6.056 -9.990 1.00 79.06 90 ILE A C 1
ATOM 695 O O . ILE A 1 90 ? -9.810 -7.233 -9.814 1.00 79.06 90 ILE A O 1
ATOM 699 N N . ASP A 1 91 ? -9.300 -5.545 -11.205 1.00 80.12 91 ASP A N 1
ATOM 700 C CA . ASP A 1 91 ? -9.639 -6.249 -12.445 1.00 80.12 91 ASP A CA 1
ATOM 701 C C . ASP A 1 91 ? -8.583 -7.285 -12.850 1.00 80.12 91 ASP A C 1
ATOM 703 O O . ASP A 1 91 ? -8.919 -8.297 -13.467 1.00 80.12 91 ASP A O 1
ATOM 707 N N . ARG A 1 92 ? -7.295 -7.035 -12.561 1.00 73.56 92 ARG A N 1
ATOM 708 C CA . ARG A 1 92 ? -6.190 -7.880 -13.054 1.00 73.56 92 ARG A CA 1
ATOM 709 C C . ARG A 1 92 ? -5.505 -8.722 -11.993 1.00 73.56 92 ARG A C 1
ATOM 711 O O . ARG A 1 92 ? -5.069 -9.822 -12.323 1.00 73.56 92 ARG A O 1
ATOM 718 N N . LEU A 1 93 ? -5.356 -8.214 -10.771 1.00 67.19 93 LEU A N 1
ATOM 719 C CA . LEU A 1 93 ? -4.723 -8.972 -9.690 1.00 67.19 93 LEU A CA 1
ATOM 720 C C . LEU A 1 93 ? -5.762 -9.786 -8.920 1.00 67.19 93 LEU A C 1
ATOM 722 O O . LEU A 1 93 ? -5.452 -10.887 -8.478 1.00 67.19 93 LEU A O 1
ATOM 726 N N . GLY A 1 94 ? -6.990 -9.270 -8.783 1.00 67.50 94 GLY A N 1
ATOM 727 C CA . GLY A 1 94 ? -8.032 -9.911 -7.976 1.00 67.50 94 GLY A CA 1
ATOM 728 C C . GLY A 1 94 ? -7.615 -10.088 -6.510 1.00 67.50 94 GLY A C 1
ATOM 729 O O . GLY A 1 94 ? -8.216 -10.881 -5.788 1.00 67.50 94 GLY A O 1
ATOM 730 N N . ASP A 1 95 ? -6.570 -9.373 -6.085 1.00 76.06 95 ASP A N 1
ATOM 731 C CA . ASP A 1 95 ? -5.914 -9.551 -4.800 1.00 76.06 95 ASP A CA 1
ATOM 732 C C . ASP A 1 95 ? -6.368 -8.450 -3.836 1.00 76.06 95 ASP A C 1
ATOM 734 O O . ASP A 1 95 ? -5.925 -7.299 -3.874 1.00 76.06 95 ASP A O 1
ATOM 738 N N . ILE A 1 96 ? -7.337 -8.813 -2.998 1.00 77.44 96 ILE A N 1
ATOM 739 C CA . ILE A 1 96 ? -7.994 -7.926 -2.036 1.00 77.44 96 ILE A CA 1
ATOM 740 C C . ILE A 1 96 ? -7.024 -7.373 -0.978 1.00 77.44 96 ILE A C 1
ATOM 742 O O . ILE A 1 96 ? -7.067 -6.162 -0.748 1.00 77.44 96 ILE A O 1
ATOM 746 N N . PRO A 1 97 ? -6.144 -8.168 -0.334 1.00 78.75 97 PRO A N 1
ATOM 747 C CA . PRO A 1 97 ? -5.187 -7.620 0.626 1.00 78.75 97 PRO A CA 1
ATOM 748 C C . PRO A 1 97 ? -4.240 -6.595 -0.010 1.00 78.75 97 PRO A C 1
ATOM 750 O O . PRO A 1 97 ? -4.019 -5.540 0.580 1.00 78.75 97 PRO A O 1
ATOM 753 N N . GLN A 1 98 ? -3.769 -6.820 -1.242 1.00 79.56 98 GLN A N 1
ATOM 754 C CA . GLN A 1 98 ? -2.926 -5.838 -1.934 1.00 79.56 98 GLN A CA 1
ATOM 755 C C . GLN A 1 98 ? -3.691 -4.541 -2.256 1.00 79.56 98 GLN A C 1
ATOM 757 O O . GLN A 1 98 ? -3.130 -3.447 -2.154 1.00 79.56 98 GLN A O 1
ATOM 762 N N . ALA A 1 99 ? -4.976 -4.641 -2.618 1.00 81.69 99 ALA A N 1
ATOM 763 C CA . ALA A 1 99 ? -5.831 -3.471 -2.814 1.00 81.69 99 ALA A CA 1
ATOM 764 C C . ALA A 1 99 ? -6.005 -2.668 -1.515 1.00 81.69 99 ALA A C 1
ATOM 766 O O . ALA A 1 99 ? -5.949 -1.439 -1.538 1.00 81.69 99 ALA A O 1
ATOM 767 N N . ILE A 1 100 ? -6.171 -3.355 -0.382 1.00 81.06 100 ILE A N 1
ATOM 768 C CA . ILE A 1 100 ? -6.284 -2.732 0.941 1.00 81.06 100 ILE A CA 1
ATOM 769 C C . ILE A 1 100 ? -4.988 -2.004 1.307 1.00 81.06 100 ILE A C 1
ATOM 771 O O . ILE A 1 100 ? -5.046 -0.822 1.640 1.00 81.06 100 ILE A O 1
ATOM 775 N N . ASP A 1 101 ? -3.829 -2.651 1.170 1.00 82.50 101 ASP A N 1
ATOM 776 C CA . ASP A 1 101 ? -2.528 -2.033 1.462 1.00 82.50 101 ASP A CA 1
ATOM 777 C C . ASP A 1 101 ? -2.291 -0.771 0.618 1.00 82.50 101 ASP A C 1
ATOM 779 O O . ASP A 1 101 ? -1.790 0.243 1.116 1.00 82.50 101 ASP A O 1
ATOM 783 N N . PHE A 1 102 ? -2.710 -0.797 -0.652 1.00 82.44 102 PHE A N 1
ATOM 784 C CA . PHE A 1 102 ? -2.629 0.364 -1.533 1.00 82.44 102 PHE A CA 1
ATOM 785 C C . PHE A 1 102 ? -3.502 1.528 -1.043 1.00 82.44 102 PHE A C 1
ATOM 787 O O . PHE A 1 102 ? -3.024 2.660 -0.955 1.00 82.44 102 PHE A O 1
ATOM 794 N N . VAL A 1 103 ? -4.765 1.268 -0.685 1.00 82.50 103 VAL A N 1
ATOM 795 C CA . VAL A 1 103 ? -5.687 2.314 -0.208 1.00 82.50 103 VAL A CA 1
ATOM 796 C C . VAL A 1 103 ? -5.250 2.862 1.159 1.00 82.50 103 VAL A C 1
ATOM 798 O O . VAL A 1 103 ? -5.271 4.078 1.365 1.00 82.50 103 VAL A O 1
ATOM 801 N N . VAL A 1 104 ? -4.762 2.002 2.062 1.00 81.31 104 VAL A N 1
ATOM 802 C CA . VAL A 1 104 ? -4.156 2.411 3.344 1.00 81.31 104 VAL A CA 1
ATOM 803 C C . VAL A 1 104 ? -2.962 3.344 3.109 1.00 81.31 104 VAL A C 1
ATOM 805 O O . VAL A 1 104 ? -2.830 4.363 3.792 1.00 81.31 104 VAL A O 1
ATOM 808 N N . GLY A 1 105 ? -2.109 3.033 2.127 1.00 79.44 105 GLY A N 1
ATOM 809 C CA . GLY A 1 105 ? -0.948 3.849 1.767 1.00 79.44 105 GLY A CA 1
ATOM 810 C C . GLY A 1 105 ? -1.304 5.237 1.221 1.00 79.44 105 GLY A C 1
ATOM 811 O O . GLY A 1 105 ? -0.613 6.205 1.535 1.00 79.44 105 GLY A O 1
ATOM 812 N N . GLN A 1 106 ? -2.391 5.348 0.450 1.00 77.62 106 GLN A N 1
ATOM 813 C CA . GLN A 1 106 ? -2.832 6.610 -0.163 1.00 77.62 106 GLN A CA 1
ATOM 814 C C . GLN A 1 106 ? -3.551 7.555 0.815 1.00 77.62 106 GLN A C 1
ATOM 816 O O . GLN A 1 106 ? -3.571 8.761 0.582 1.00 77.62 106 GLN A O 1
ATOM 821 N N . ARG A 1 107 ? -4.096 7.040 1.932 1.00 69.56 107 ARG A N 1
ATOM 822 C CA . ARG A 1 107 ? -4.825 7.820 2.961 1.00 69.56 107 ARG A CA 1
ATOM 823 C C . ARG A 1 107 ? -6.003 8.648 2.418 1.00 69.56 107 ARG A C 1
ATOM 825 O O . ARG A 1 107 ? -6.316 9.703 2.965 1.00 69.56 107 ARG A O 1
ATOM 832 N N . ASP A 1 108 ? -6.650 8.172 1.361 1.00 77.50 108 ASP A N 1
ATOM 833 C CA . ASP A 1 108 ? -7.802 8.828 0.735 1.00 77.50 108 ASP A CA 1
ATOM 834 C C . ASP A 1 108 ? -9.101 8.089 1.107 1.00 77.50 108 ASP A C 1
ATOM 836 O O . ASP A 1 108 ? -9.271 6.903 0.803 1.00 77.50 108 ASP A O 1
ATOM 840 N N . GLU A 1 109 ? -10.023 8.784 1.779 1.00 73.81 109 GLU A N 1
ATOM 841 C CA . GLU A 1 109 ? -11.328 8.243 2.183 1.00 73.81 109 GLU A CA 1
ATOM 842 C C . GLU A 1 109 ? -12.243 7.953 0.979 1.00 73.81 109 GLU A C 1
ATOM 844 O O . GLU A 1 109 ? -13.034 7.005 1.011 1.00 73.81 109 GLU A O 1
ATOM 849 N N . ASP A 1 110 ? -12.097 8.688 -0.127 1.00 81.38 110 ASP A N 1
ATOM 850 C CA . ASP A 1 110 ? -12.923 8.496 -1.323 1.00 81.38 110 ASP A CA 1
ATOM 851 C C . ASP A 1 110 ? -12.536 7.218 -2.085 1.00 81.38 110 ASP A C 1
ATOM 853 O O . ASP A 1 110 ? -13.356 6.612 -2.787 1.00 81.38 110 ASP A O 1
ATOM 857 N N . LEU A 1 111 ? -11.279 6.773 -1.970 1.00 82.75 111 LEU A N 1
ATOM 858 C CA . LEU A 1 111 ? -10.842 5.477 -2.504 1.00 82.75 111 LEU A CA 1
ATOM 859 C C . LEU A 1 111 ? -11.444 4.312 -1.716 1.00 82.75 111 LEU A C 1
ATOM 861 O O . LEU A 1 111 ? -11.849 3.320 -2.325 1.00 82.75 111 LEU A O 1
ATOM 865 N N . TRP A 1 112 ? -11.570 4.445 -0.392 1.00 82.56 112 TRP A N 1
ATOM 866 C CA . TRP A 1 112 ? -12.239 3.442 0.439 1.00 82.56 112 TRP A CA 1
ATOM 867 C C . TRP A 1 112 ? -13.694 3.250 0.035 1.00 82.56 112 TRP A C 1
ATOM 869 O O . TRP A 1 112 ? -14.136 2.113 -0.123 1.00 82.56 112 TRP A O 1
ATOM 879 N N . GLY A 1 113 ? -14.423 4.348 -0.189 1.00 80.44 113 GLY A N 1
ATOM 880 C CA . GLY A 1 113 ? -15.802 4.287 -0.671 1.00 80.44 113 GLY A CA 1
ATOM 881 C C . GLY A 1 113 ? -15.926 3.476 -1.964 1.00 80.44 113 GLY A C 1
ATOM 882 O O . GLY A 1 113 ? -16.760 2.579 -2.047 1.00 80.44 113 GLY A O 1
ATOM 883 N N . ARG A 1 114 ? -15.034 3.719 -2.932 1.00 82.12 114 ARG A N 1
ATOM 884 C CA . ARG A 1 114 ? -15.005 3.005 -4.220 1.00 82.12 114 ARG A CA 1
ATOM 885 C C . ARG A 1 114 ? -14.642 1.528 -4.087 1.00 82.12 114 ARG A C 1
ATOM 887 O O . ARG A 1 114 ? -15.270 0.694 -4.736 1.00 82.12 114 ARG A O 1
ATOM 894 N N . LEU A 1 115 ? -13.663 1.195 -3.244 1.00 83.75 115 LEU A N 1
ATOM 895 C CA . LEU A 1 115 ? -13.294 -0.196 -2.966 1.00 83.75 115 LEU A CA 1
ATOM 896 C C . LEU A 1 115 ? -14.466 -0.955 -2.327 1.00 83.75 115 LEU A C 1
ATOM 898 O O . LEU A 1 115 ? -14.752 -2.085 -2.720 1.00 83.75 115 LEU A O 1
ATOM 902 N N . ILE A 1 116 ? -15.161 -0.325 -1.374 1.00 81.06 116 ILE A N 1
ATOM 903 C CA . ILE A 1 116 ? -16.351 -0.895 -0.736 1.00 81.06 116 ILE A CA 1
ATOM 904 C C . ILE A 1 116 ? -17.450 -1.088 -1.780 1.00 81.06 116 ILE A C 1
ATOM 906 O O . ILE A 1 116 ? -17.973 -2.191 -1.895 1.00 81.06 116 ILE A O 1
ATOM 910 N N . ASP A 1 117 ? -17.763 -0.068 -2.579 1.00 83.12 117 ASP A N 1
ATOM 911 C CA . ASP A 1 117 ? -18.811 -0.149 -3.601 1.00 83.12 117 ASP A CA 1
ATOM 912 C C . ASP A 1 117 ? -18.530 -1.261 -4.629 1.00 83.12 117 ASP A C 1
ATOM 914 O O . ASP A 1 117 ? -19.451 -1.976 -5.029 1.00 83.12 117 ASP A O 1
ATOM 918 N N . TRP A 1 118 ? -17.263 -1.478 -4.999 1.00 80.69 118 TRP A N 1
ATOM 919 C CA . TRP A 1 118 ? -16.869 -2.618 -5.828 1.00 80.69 118 TRP A CA 1
ATOM 920 C C . TRP A 1 118 ? -17.034 -3.961 -5.104 1.00 80.69 118 TRP A C 1
ATOM 922 O O . TRP A 1 118 ? -17.601 -4.905 -5.661 1.00 80.69 118 TRP A O 1
ATOM 932 N N . ALA A 1 119 ? -16.574 -4.061 -3.855 1.00 79.38 119 ALA A N 1
ATOM 933 C CA . ALA A 1 119 ? -16.649 -5.296 -3.082 1.00 79.38 119 ALA A CA 1
ATOM 934 C C . ALA A 1 119 ? -18.099 -5.742 -2.856 1.00 79.38 119 ALA A C 1
ATOM 936 O O . ALA A 1 119 ? -18.390 -6.934 -2.928 1.00 79.38 119 ALA A O 1
ATOM 937 N N . LEU A 1 120 ? -19.025 -4.794 -2.689 1.00 79.44 120 LEU A N 1
ATOM 938 C CA . LEU A 1 120 ? -20.463 -5.054 -2.588 1.00 79.44 120 LEU A CA 1
ATOM 939 C C . LEU A 1 120 ? -21.075 -5.669 -3.862 1.00 79.44 120 LEU A C 1
ATOM 941 O O . LEU A 1 120 ? -22.213 -6.139 -3.822 1.00 79.44 120 LEU A O 1
ATOM 945 N N . GLY A 1 121 ? -20.342 -5.709 -4.978 1.00 79.50 121 GLY A N 1
ATOM 946 C CA . GLY A 1 121 ? -20.755 -6.388 -6.205 1.00 79.50 121 GLY A CA 1
ATOM 947 C C . GLY A 1 121 ? -20.768 -7.920 -6.105 1.00 79.50 121 GLY A C 1
ATOM 948 O O . GLY A 1 121 ? -21.531 -8.559 -6.829 1.00 79.50 121 GLY A O 1
ATOM 949 N N . SER A 1 122 ? -19.979 -8.526 -5.206 1.00 80.75 122 SER A N 1
ATOM 950 C CA . SER A 1 122 ? -19.949 -9.983 -5.007 1.00 80.75 122 SER A CA 1
ATOM 951 C C . SER A 1 122 ? -19.872 -10.363 -3.517 1.00 80.75 122 SER A C 1
ATOM 953 O O . SER A 1 122 ? -19.099 -9.779 -2.756 1.00 80.75 122 SER A O 1
ATOM 955 N N . PRO A 1 123 ? -20.654 -11.357 -3.052 1.00 77.94 123 PRO A N 1
ATOM 956 C CA . PRO A 1 123 ? -20.628 -11.785 -1.651 1.00 77.94 123 PRO A CA 1
ATOM 957 C C . PRO A 1 123 ? -19.290 -12.419 -1.244 1.00 77.94 123 PRO A C 1
ATOM 959 O O . PRO A 1 123 ? -18.892 -12.320 -0.082 1.00 77.94 123 PRO A O 1
ATOM 962 N N . GLU A 1 124 ? -18.584 -13.046 -2.187 1.00 79.00 124 GLU A N 1
ATOM 963 C CA . GLU A 1 124 ? -17.276 -13.666 -1.948 1.00 79.00 124 GLU A CA 1
ATOM 964 C C . GLU A 1 124 ? -16.200 -12.602 -1.709 1.00 79.00 124 GLU A C 1
ATOM 966 O O . GLU A 1 124 ? -15.454 -12.679 -0.730 1.00 79.00 124 GLU A O 1
ATOM 971 N N . THR A 1 125 ? -16.178 -11.559 -2.546 1.00 77.69 125 THR A N 1
ATOM 972 C CA . THR A 1 125 ? -15.234 -10.442 -2.416 1.00 77.69 125 THR A CA 1
ATOM 973 C C . THR A 1 125 ? -15.547 -9.596 -1.189 1.00 77.69 125 THR A C 1
ATOM 975 O O . THR A 1 125 ? -14.626 -9.226 -0.470 1.00 77.69 125 THR A O 1
ATOM 978 N N . THR A 1 126 ? -16.828 -9.371 -0.872 1.00 79.75 126 THR A N 1
ATOM 979 C CA . THR A 1 126 ? -17.237 -8.734 0.392 1.00 79.75 126 THR A CA 1
ATOM 980 C C . THR A 1 126 ? -16.729 -9.528 1.598 1.00 79.75 126 THR A C 1
ATOM 982 O O . THR A 1 126 ? -16.216 -8.948 2.550 1.00 79.75 126 THR A O 1
ATOM 985 N N . GLY A 1 127 ? -16.843 -10.859 1.569 1.00 77.00 127 GLY A N 1
ATOM 986 C CA . GLY A 1 127 ? -16.357 -11.717 2.647 1.00 77.00 127 GLY A CA 1
ATOM 987 C C . GLY A 1 127 ? -14.848 -11.607 2.866 1.00 77.00 127 GLY A C 1
ATOM 988 O O . GLY A 1 127 ? -14.413 -11.435 4.001 1.00 77.00 127 GLY A O 1
ATOM 989 N N . ALA A 1 128 ? -14.072 -11.668 1.785 1.00 80.06 128 ALA A N 1
ATOM 990 C CA . ALA A 1 128 ? -12.617 -11.539 1.834 1.00 80.06 128 ALA A CA 1
ATOM 991 C C . ALA A 1 128 ? -12.159 -10.119 2.216 1.00 80.06 128 ALA A C 1
ATOM 993 O O . ALA A 1 128 ? -11.215 -9.960 2.983 1.00 80.06 128 ALA A O 1
ATOM 994 N N . LEU A 1 129 ? -12.871 -9.085 1.759 1.00 82.31 129 LEU A N 1
ATOM 995 C CA . LEU A 1 129 ? -12.648 -7.702 2.173 1.00 82.31 129 LEU A CA 1
ATOM 996 C C . LEU A 1 129 ? -12.837 -7.567 3.692 1.00 82.31 129 LEU A C 1
ATOM 998 O O . LEU A 1 129 ? -11.959 -7.056 4.378 1.00 82.31 129 LEU A O 1
ATOM 1002 N N . LEU A 1 130 ? -13.936 -8.089 4.243 1.00 78.44 130 LEU A N 1
ATOM 1003 C CA . LEU A 1 130 ? -14.212 -8.036 5.683 1.00 78.44 130 LEU A CA 1
ATOM 1004 C C . LEU A 1 130 ? -13.186 -8.802 6.534 1.00 78.44 130 LEU A C 1
ATOM 1006 O O . LEU A 1 130 ? -12.959 -8.423 7.679 1.00 78.44 130 LEU A O 1
ATOM 1010 N N . ASP A 1 131 ? -12.556 -9.846 5.996 1.00 80.44 131 ASP A N 1
ATOM 1011 C CA . ASP A 1 131 ? -11.483 -10.563 6.696 1.00 80.44 131 ASP A CA 1
ATOM 1012 C C . ASP A 1 131 ? -10.176 -9.744 6.764 1.00 80.44 131 ASP A C 1
ATOM 1014 O O . ASP A 1 131 ? -9.395 -9.920 7.698 1.00 80.44 131 ASP A O 1
ATOM 1018 N N . CYS A 1 132 ? -9.945 -8.833 5.809 1.00 75.25 132 CYS A N 1
ATOM 1019 C CA . CYS A 1 132 ? -8.689 -8.087 5.665 1.00 75.25 132 CYS A CA 1
ATOM 1020 C C . CYS A 1 132 ? -8.771 -6.590 6.034 1.00 75.25 132 CYS A C 1
ATOM 1022 O O . CYS A 1 132 ? -7.732 -5.978 6.261 1.00 75.25 132 CYS A O 1
ATOM 1024 N N . ILE A 1 133 ? -9.966 -5.985 6.116 1.00 74.69 133 ILE A N 1
ATOM 1025 C CA . ILE A 1 133 ? -10.147 -4.546 6.425 1.00 74.69 133 ILE A CA 1
ATOM 1026 C C . ILE A 1 133 ? -9.624 -4.160 7.818 1.00 74.69 133 ILE A C 1
ATOM 1028 O O . ILE A 1 133 ? -9.269 -3.002 8.030 1.00 74.69 133 ILE A O 1
ATOM 1032 N N . GLY A 1 134 ? -9.592 -5.083 8.786 1.00 68.69 134 GLY A N 1
ATOM 1033 C CA . GLY A 1 134 ? -9.159 -4.779 10.156 1.00 68.69 134 GLY A CA 1
ATOM 1034 C C . GLY A 1 134 ? -9.880 -3.563 10.765 1.00 68.69 134 GLY A C 1
ATOM 1035 O O . GLY A 1 134 ? -11.069 -3.351 10.537 1.00 68.69 134 GLY A O 1
ATOM 1036 N N . GLY A 1 135 ? -9.160 -2.745 11.541 1.00 66.75 135 GLY A N 1
ATOM 1037 C CA . GLY A 1 135 ? -9.685 -1.544 12.214 1.00 66.75 135 GLY A CA 1
ATOM 1038 C C . GLY A 1 135 ? -9.593 -0.235 11.416 1.00 66.75 135 GLY A C 1
ATOM 1039 O O . GLY A 1 135 ? -9.683 0.830 12.021 1.00 66.75 135 GLY A O 1
ATOM 1040 N N . PHE A 1 136 ? -9.365 -0.279 10.097 1.00 66.88 136 PHE A N 1
ATOM 1041 C CA . PHE A 1 136 ? -9.116 0.928 9.290 1.00 66.88 136 PHE A CA 1
ATOM 1042 C C . PHE A 1 136 ? -10.381 1.718 8.926 1.00 66.88 136 PHE A C 1
ATOM 1044 O O . PHE A 1 136 ? -10.288 2.897 8.596 1.00 66.88 136 PHE A O 1
ATOM 1051 N N . VAL A 1 137 ? -11.558 1.091 8.992 1.00 71.88 137 VAL A N 1
ATOM 1052 C CA . VAL A 1 137 ? -12.840 1.691 8.590 1.00 71.88 137 VAL A CA 1
ATOM 1053 C C . VAL A 1 137 ? -13.856 1.567 9.724 1.00 71.88 137 VAL A C 1
ATOM 1055 O O . VAL A 1 137 ? -13.901 0.545 10.408 1.00 71.88 137 VAL A O 1
ATOM 1058 N N . ASP A 1 138 ? -14.693 2.595 9.907 1.00 71.19 138 ASP A N 1
ATOM 1059 C CA . ASP A 1 138 ? -15.774 2.580 10.898 1.00 71.19 138 ASP A CA 1
ATOM 1060 C C . ASP A 1 138 ? -16.758 1.422 10.609 1.00 71.19 138 ASP A C 1
ATOM 1062 O O . ASP A 1 138 ? -17.407 1.399 9.550 1.00 71.19 138 ASP A O 1
ATOM 1066 N N . PRO A 1 139 ? -16.925 0.475 11.554 1.00 70.31 139 PRO A N 1
ATOM 1067 C CA . PRO A 1 139 ? -17.866 -0.628 11.411 1.00 70.31 139 PRO A CA 1
ATOM 1068 C C . PRO A 1 139 ? -19.305 -0.163 11.142 1.00 70.31 139 PRO A C 1
ATOM 1070 O O . PRO A 1 139 ? -20.059 -0.855 10.458 1.00 70.31 139 PRO A O 1
ATOM 1073 N N . LEU A 1 140 ? -19.710 1.003 11.659 1.00 72.56 140 LEU A N 1
ATOM 1074 C CA . LEU A 1 140 ? -21.061 1.537 11.466 1.00 72.56 140 LEU A CA 1
ATOM 1075 C C . LEU A 1 140 ? -21.303 1.976 10.019 1.00 72.56 140 LEU A C 1
ATOM 1077 O O . LEU A 1 140 ? -22.396 1.754 9.489 1.00 72.56 140 LEU A O 1
ATOM 1081 N N . LEU A 1 141 ? -20.299 2.569 9.368 1.00 72.00 141 LEU A N 1
ATOM 1082 C CA . LEU A 1 141 ? -20.380 2.964 7.959 1.00 72.00 141 LEU A CA 1
ATOM 1083 C C . LEU A 1 141 ? -20.443 1.739 7.043 1.00 72.00 141 LEU A C 1
ATOM 1085 O O . LEU A 1 141 ? -21.268 1.704 6.128 1.00 72.00 141 LEU A O 1
ATOM 1089 N N . LEU A 1 142 ? -19.649 0.709 7.345 1.00 76.00 142 LEU A N 1
ATOM 1090 C CA . LEU A 1 142 ? -19.669 -0.568 6.627 1.00 76.00 142 LEU A CA 1
ATOM 1091 C C . LEU A 1 142 ? -21.040 -1.245 6.705 1.00 76.00 142 LEU A C 1
ATOM 1093 O O . LEU A 1 142 ? -21.620 -1.590 5.678 1.00 76.00 142 LEU A O 1
ATOM 1097 N N . VAL A 1 143 ? -21.608 -1.377 7.907 1.00 74.56 143 VAL A N 1
ATOM 1098 C CA . VAL A 1 143 ? -22.914 -2.035 8.100 1.00 74.56 143 VAL A CA 1
ATOM 1099 C C . VAL A 1 143 ? -24.042 -1.304 7.368 1.00 74.56 143 VAL A C 1
ATOM 1101 O O . VAL A 1 143 ? -24.958 -1.949 6.865 1.00 74.56 143 VAL A O 1
ATOM 1104 N N . ARG A 1 144 ? -23.984 0.029 7.265 1.00 77.88 144 ARG A N 1
ATOM 1105 C CA . ARG A 1 144 ? -24.992 0.819 6.536 1.00 77.88 144 ARG A CA 1
ATOM 1106 C C . ARG A 1 144 ? -24.887 0.693 5.015 1.00 77.88 144 ARG A C 1
ATOM 1108 O O . ARG A 1 144 ? -25.888 0.907 4.338 1.00 77.88 144 ARG A O 1
ATOM 1115 N N . ARG A 1 145 ? -23.699 0.390 4.489 1.00 75.19 145 ARG A N 1
ATOM 1116 C CA . ARG A 1 145 ? -23.428 0.266 3.047 1.00 75.19 145 ARG A CA 1
ATOM 1117 C C . ARG A 1 145 ? -23.753 -1.125 2.492 1.00 75.19 145 ARG A C 1
ATOM 1119 O O . ARG A 1 145 ? -24.046 -1.232 1.308 1.00 75.19 145 ARG A O 1
ATOM 1126 N N . ILE A 1 146 ? -23.739 -2.175 3.317 1.00 76.50 146 ILE A N 1
ATOM 1127 C CA . ILE A 1 146 ? -24.024 -3.548 2.867 1.00 76.50 146 ILE A CA 1
ATOM 1128 C C . ILE A 1 146 ? -25.500 -3.683 2.426 1.00 76.50 146 ILE A C 1
ATOM 1130 O O . ILE A 1 146 ? -26.401 -3.393 3.218 1.00 76.50 146 ILE A O 1
ATOM 1134 N N . PRO A 1 147 ? -25.787 -4.156 1.194 1.00 72.50 147 PRO A N 1
ATOM 1135 C CA . PRO A 1 147 ? -27.147 -4.316 0.704 1.00 72.50 147 PRO A CA 1
ATOM 1136 C C . PRO A 1 147 ? -27.886 -5.437 1.446 1.00 72.50 147 PRO A C 1
ATOM 1138 O O . PRO A 1 147 ? -27.374 -6.537 1.677 1.00 72.50 147 PRO A O 1
ATOM 1141 N N . LEU A 1 148 ? -29.141 -5.156 1.796 1.00 58.59 148 LEU A N 1
ATOM 1142 C CA . LEU A 1 148 ? -30.030 -6.082 2.494 1.00 58.59 148 LEU A CA 1
ATOM 1143 C C . LEU A 1 148 ? -30.374 -7.272 1.581 1.00 58.59 148 LEU A C 1
ATOM 1145 O O . LEU A 1 148 ? -31.014 -7.099 0.549 1.00 58.59 148 LEU A O 1
ATOM 1149 N N . GLY A 1 149 ? -29.961 -8.482 1.973 1.00 65.06 149 GLY A N 1
ATOM 1150 C CA . GLY A 1 149 ? -30.224 -9.727 1.233 1.00 65.06 149 GLY A CA 1
ATOM 1151 C C . GLY A 1 149 ? -28.979 -10.449 0.706 1.00 65.06 149 GLY A C 1
ATOM 1152 O O . GLY A 1 149 ? -29.097 -11.568 0.208 1.00 65.06 149 GLY A O 1
ATOM 1153 N N . MET A 1 150 ? -27.787 -9.863 0.856 1.00 72.31 150 MET A N 1
ATOM 1154 C CA . MET A 1 150 ? -26.529 -10.529 0.518 1.00 72.31 150 MET A CA 1
ATOM 1155 C C . MET A 1 150 ? -26.229 -11.665 1.512 1.00 72.31 150 MET A C 1
ATOM 1157 O O . MET A 1 150 ? -26.130 -11.449 2.722 1.00 72.31 150 MET A O 1
ATOM 1161 N N . LYS A 1 151 ? -26.070 -12.895 1.007 1.00 69.06 151 LYS A N 1
ATOM 1162 C CA . LYS A 1 151 ? -25.639 -14.047 1.814 1.00 69.06 151 LYS A CA 1
ATOM 1163 C C . LYS A 1 151 ? -24.120 -14.022 1.965 1.00 69.06 151 LYS A C 1
ATOM 1165 O O . LYS A 1 151 ? -23.410 -14.661 1.200 1.00 69.06 151 LYS A O 1
ATOM 1170 N N . VAL A 1 152 ? -23.635 -13.255 2.937 1.00 69.81 152 VAL A N 1
ATOM 1171 C CA . VAL A 1 152 ? -22.225 -13.290 3.343 1.00 69.81 152 VAL A CA 1
ATOM 1172 C C . VAL A 1 152 ? -22.055 -14.345 4.430 1.00 69.81 152 VAL A C 1
ATOM 1174 O O . VAL A 1 152 ? -22.621 -14.228 5.522 1.00 69.81 152 VAL A O 1
ATOM 1177 N N . ASP A 1 153 ? -21.259 -15.372 4.151 1.00 70.56 153 ASP A N 1
ATOM 1178 C CA . ASP A 1 153 ? -20.941 -16.395 5.142 1.00 70.56 153 ASP A CA 1
ATOM 1179 C C . ASP A 1 153 ? -20.195 -15.785 6.336 1.00 70.56 153 ASP A C 1
ATOM 1181 O O . ASP A 1 153 ? -19.325 -14.926 6.187 1.00 70.56 153 ASP A O 1
ATOM 1185 N N . ARG A 1 154 ? -20.542 -16.224 7.552 1.00 75.06 154 ARG A N 1
ATOM 1186 C CA . ARG A 1 154 ? -19.885 -15.813 8.812 1.00 75.06 154 ARG A CA 1
ATOM 1187 C C . ARG A 1 154 ? -19.831 -14.298 9.071 1.00 75.06 154 ARG A C 1
ATOM 1189 O O . ARG A 1 154 ? -19.015 -13.848 9.872 1.00 75.06 154 ARG A O 1
ATOM 1196 N N . LEU A 1 155 ? -20.741 -13.512 8.489 1.00 78.12 155 LEU A N 1
ATOM 1197 C CA . LEU A 1 155 ? -20.778 -12.050 8.645 1.00 78.12 155 LEU A CA 1
ATOM 1198 C C . LEU A 1 155 ? -20.721 -11.591 10.111 1.00 78.12 155 LEU A C 1
ATOM 1200 O O . LEU A 1 155 ? -19.990 -10.668 10.449 1.00 78.12 155 LEU A O 1
ATOM 1204 N N . ARG A 1 156 ? -21.459 -12.260 11.004 1.00 77.50 156 ARG A N 1
ATOM 1205 C CA . ARG A 1 156 ? -21.484 -11.929 12.438 1.00 77.50 156 ARG A CA 1
ATOM 1206 C C . ARG A 1 156 ? -20.105 -12.041 13.090 1.00 77.50 156 ARG A C 1
ATOM 1208 O O . ARG A 1 156 ? -19.745 -11.189 13.900 1.00 77.50 156 ARG A O 1
ATOM 1215 N N . ASP A 1 157 ? -19.372 -13.106 12.782 1.00 80.00 157 ASP A N 1
ATOM 1216 C CA . ASP A 1 157 ? -18.086 -13.387 13.417 1.00 80.00 157 ASP A CA 1
ATOM 1217 C C . ASP A 1 157 ? -17.006 -12.446 12.848 1.00 80.00 157 ASP A C 1
ATOM 1219 O O . ASP A 1 157 ? -16.212 -11.903 13.613 1.00 80.00 157 ASP A O 1
ATOM 1223 N N . ARG A 1 158 ? -17.083 -12.135 11.544 1.00 77.88 158 ARG A N 1
ATOM 1224 C CA . ARG A 1 158 ? -16.260 -11.119 10.859 1.00 77.88 158 ARG A CA 1
ATOM 1225 C C . ARG A 1 158 ? -16.481 -9.711 11.411 1.00 77.88 158 ARG A C 1
ATOM 1227 O O . ARG A 1 158 ? -15.534 -9.037 11.794 1.00 77.88 158 ARG A O 1
ATOM 1234 N N . LEU A 1 159 ? -17.738 -9.288 11.562 1.00 77.44 159 LEU A N 1
ATOM 1235 C CA . LEU A 1 159 ? -18.072 -7.993 12.165 1.00 77.44 159 LEU A CA 1
ATOM 1236 C C . LEU A 1 159 ? -17.605 -7.902 13.619 1.00 77.44 159 LEU A C 1
ATOM 1238 O O . LEU A 1 159 ? -17.159 -6.846 14.056 1.00 77.44 159 LEU A O 1
ATOM 1242 N N . ARG A 1 160 ? -17.684 -9.000 14.382 1.00 80.31 160 ARG A N 1
ATOM 1243 C CA . ARG A 1 160 ? -17.155 -9.029 15.750 1.00 80.31 160 ARG A CA 1
ATOM 1244 C C . ARG A 1 160 ? -15.640 -8.805 15.769 1.00 80.31 160 ARG A C 1
ATOM 1246 O O . ARG A 1 160 ? -15.187 -8.077 16.648 1.00 80.31 160 ARG A O 1
ATOM 1253 N N . ALA A 1 161 ? -14.899 -9.410 14.840 1.00 78.81 161 ALA A N 1
ATOM 1254 C CA . ALA A 1 161 ? -13.458 -9.206 14.703 1.00 78.81 161 ALA A CA 1
ATOM 1255 C C . ALA A 1 161 ? -13.139 -7.745 14.351 1.00 78.81 161 ALA A C 1
ATOM 1257 O O . ALA A 1 161 ? -12.464 -7.079 15.127 1.00 78.81 161 ALA A O 1
ATOM 1258 N N . ILE A 1 162 ? -13.764 -7.198 13.304 1.00 78.56 162 ILE A N 1
ATOM 1259 C CA . ILE A 1 162 ? -13.589 -5.794 12.888 1.00 78.56 162 ILE A CA 1
ATOM 1260 C C . ILE A 1 162 ? -13.909 -4.822 14.033 1.00 78.56 162 ILE A C 1
ATOM 1262 O O . ILE A 1 162 ? -13.161 -3.886 14.284 1.00 78.56 162 ILE A O 1
ATOM 1266 N N . ILE A 1 163 ? -15.003 -5.034 14.773 1.00 77.75 163 ILE A N 1
ATOM 1267 C CA . ILE A 1 163 ? -15.365 -4.174 15.912 1.00 77.75 163 ILE A CA 1
ATOM 1268 C C . ILE A 1 163 ? -14.342 -4.295 17.049 1.00 77.75 163 ILE A C 1
ATOM 1270 O O . ILE A 1 163 ? -14.078 -3.308 17.737 1.00 77.75 163 ILE A O 1
ATOM 1274 N N . ALA A 1 164 ? -13.796 -5.487 17.301 1.00 77.31 164 ALA A N 1
ATOM 1275 C CA . ALA A 1 164 ? -12.755 -5.672 18.307 1.00 77.31 164 ALA A CA 1
ATOM 1276 C C . ALA A 1 164 ? -11.458 -4.957 17.900 1.00 77.31 164 ALA A C 1
ATOM 1278 O O . ALA A 1 164 ? -10.899 -4.231 18.724 1.00 77.31 164 ALA A O 1
ATOM 1279 N N . ASP A 1 165 ? -11.058 -5.086 16.636 1.00 75.06 165 ASP A N 1
ATOM 1280 C CA . ASP A 1 165 ? -9.860 -4.467 16.067 1.00 75.06 165 ASP A CA 1
ATOM 1281 C C . ASP A 1 165 ? -9.995 -2.942 16.013 1.00 75.06 165 ASP A C 1
ATOM 1283 O O . ASP A 1 165 ? -9.119 -2.225 16.490 1.00 75.06 165 ASP A O 1
ATOM 1287 N N . TYR A 1 166 ? -11.137 -2.429 15.544 1.00 73.81 166 TYR A N 1
ATOM 1288 C CA . TYR A 1 166 ? -11.449 -0.999 15.547 1.00 73.81 166 TYR A CA 1
ATOM 1289 C C . TYR A 1 166 ? -11.409 -0.423 16.967 1.00 73.81 166 TYR A C 1
ATOM 1291 O O . TYR A 1 166 ? -10.768 0.594 17.211 1.00 73.81 166 TYR A O 1
ATOM 1299 N N . ARG A 1 167 ? -12.002 -1.115 17.952 1.00 68.50 167 ARG A N 1
ATOM 1300 C CA . ARG A 1 167 ? -11.933 -0.703 19.367 1.00 68.50 167 ARG A CA 1
ATOM 1301 C C . ARG A 1 167 ? -10.519 -0.756 19.936 1.00 68.50 167 ARG A C 1
ATOM 1303 O O . ARG A 1 167 ? -10.223 -0.002 20.861 1.00 68.50 167 ARG A O 1
ATOM 1310 N N . GLN A 1 168 ? -9.671 -1.665 19.468 1.00 65.56 168 GLN A N 1
ATOM 1311 C CA . GLN A 1 168 ? -8.273 -1.730 19.883 1.00 65.56 168 GLN A CA 1
ATOM 1312 C C . GLN A 1 168 ? -7.480 -0.550 19.311 1.00 65.56 168 GLN A C 1
ATOM 1314 O O . GLN A 1 168 ? -6.766 0.110 20.065 1.00 65.56 168 GLN A O 1
ATOM 1319 N N . VAL A 1 169 ? -7.656 -0.248 18.022 1.00 62.47 169 VAL A N 1
ATOM 1320 C CA . VAL A 1 169 ? -7.034 0.902 17.348 1.00 62.47 169 VAL A CA 1
ATOM 1321 C C . VAL A 1 169 ? -7.507 2.222 17.964 1.00 62.47 169 VAL A C 1
ATOM 1323 O O . VAL A 1 169 ? -6.688 3.064 18.316 1.00 62.47 169 VAL A O 1
ATOM 1326 N N . GLU A 1 170 ? -8.810 2.386 18.195 1.00 54.59 170 GLU A N 1
ATOM 1327 C CA . GLU A 1 170 ? -9.382 3.594 18.802 1.00 54.59 170 GLU A CA 1
ATOM 1328 C C . GLU A 1 170 ? -8.932 3.779 20.264 1.00 54.59 170 GLU A C 1
ATOM 1330 O O . GLU A 1 170 ? -8.610 4.896 20.688 1.00 54.59 170 GLU A O 1
ATOM 1335 N N . ARG A 1 171 ? -8.816 2.686 21.039 1.00 52.09 171 ARG A N 1
ATOM 1336 C CA . ARG A 1 171 ? -8.217 2.746 22.384 1.00 52.09 171 ARG A CA 1
ATOM 1337 C C . ARG A 1 171 ? -6.754 3.193 22.341 1.00 52.09 171 ARG A C 1
ATOM 1339 O O . ARG A 1 171 ? -6.384 3.984 23.197 1.00 52.09 171 ARG A O 1
ATOM 1346 N N . GLY A 1 172 ? -5.974 2.783 21.343 1.00 49.88 172 GLY A N 1
ATOM 1347 C CA . GLY A 1 172 ? -4.577 3.207 21.184 1.00 49.88 172 GLY A CA 1
ATOM 1348 C C . GLY A 1 172 ? -4.374 4.688 20.827 1.00 49.88 172 GLY A C 1
ATOM 1349 O O . GLY A 1 172 ? -3.269 5.201 20.919 1.00 49.88 172 GLY A O 1
ATOM 1350 N N . VAL A 1 173 ? -5.410 5.423 20.411 1.00 51.09 173 VAL A N 1
ATOM 1351 C CA . VAL A 1 173 ? -5.250 6.839 20.010 1.00 51.09 173 VAL A CA 1
ATOM 1352 C C . VAL A 1 173 ? -5.937 7.788 20.993 1.00 51.09 173 VAL A C 1
ATOM 1354 O O . VAL A 1 173 ? -5.381 8.828 21.354 1.00 51.09 173 VAL A O 1
ATOM 1357 N N . GLY A 1 174 ? -7.126 7.429 21.484 1.00 47.34 174 GLY A N 1
ATOM 1358 C CA . GLY A 1 174 ? -7.883 8.257 22.429 1.00 47.34 174 GLY A CA 1
ATOM 1359 C C . GLY A 1 174 ? -7.633 7.923 23.900 1.00 47.34 174 GLY A C 1
ATOM 1360 O O . GLY A 1 174 ? -7.669 8.812 24.755 1.00 47.34 174 GLY A O 1
ATOM 1361 N N . LEU A 1 175 ? -7.370 6.650 24.216 1.00 49.12 175 LEU A N 1
ATOM 1362 C CA . LEU A 1 175 ? -7.132 6.230 25.592 1.00 49.12 175 LEU A CA 1
ATOM 1363 C C . LEU A 1 175 ? -5.690 6.510 25.999 1.00 49.12 175 LEU A C 1
ATOM 1365 O O . LEU A 1 175 ? -5.492 6.913 27.135 1.00 49.12 175 LEU A O 1
ATOM 1369 N N . ASP A 1 176 ? -4.713 6.369 25.105 1.00 52.09 176 ASP A N 1
ATOM 1370 C CA . ASP A 1 176 ? -3.283 6.471 25.428 1.00 52.09 176 ASP A CA 1
ATOM 1371 C C . ASP A 1 176 ? -2.892 7.845 25.965 1.00 52.09 176 ASP A C 1
ATOM 1373 O O . ASP A 1 176 ? -2.188 7.933 26.963 1.00 52.09 176 ASP A O 1
ATOM 1377 N N . THR A 1 177 ? -3.421 8.934 25.405 1.00 58.44 177 THR A N 1
ATOM 1378 C CA . THR A 1 177 ? -3.162 10.275 25.949 1.00 58.44 177 THR A CA 1
ATOM 1379 C C . THR A 1 177 ? -3.821 10.464 27.313 1.00 58.44 177 THR A C 1
ATOM 1381 O O . THR A 1 177 ? -3.166 10.923 28.243 1.00 58.44 177 THR A O 1
ATOM 1384 N N . GLN A 1 178 ? -5.085 10.068 27.491 1.00 65.06 178 GLN A N 1
ATOM 1385 C CA . GLN A 1 178 ? -5.784 10.244 28.769 1.00 65.06 178 GLN A CA 1
ATOM 1386 C C . GLN A 1 178 ? -5.318 9.283 29.870 1.00 65.06 178 GLN A C 1
ATOM 1388 O O . GLN A 1 178 ? -5.266 9.676 31.035 1.00 65.06 178 GLN A O 1
ATOM 1393 N N . THR A 1 179 ? -4.988 8.037 29.538 1.00 64.81 179 THR A N 1
ATOM 1394 C CA . THR A 1 179 ? -4.430 7.056 30.479 1.00 64.81 179 THR A CA 1
ATOM 1395 C C . THR A 1 179 ? -2.979 7.365 30.785 1.00 64.81 179 THR A C 1
ATOM 1397 O O . THR A 1 179 ? -2.657 7.399 31.964 1.00 64.81 179 THR A O 1
ATOM 1400 N N . SER A 1 180 ? -2.153 7.747 29.806 1.00 72.31 180 SER A N 1
ATOM 1401 C CA . SER A 1 180 ? -0.792 8.236 30.067 1.00 72.31 180 SER A CA 1
ATOM 1402 C C . SER A 1 180 ? -0.800 9.499 30.931 1.00 72.31 180 SER A C 1
ATOM 1404 O O . SER A 1 180 ? -0.056 9.580 31.908 1.00 72.31 180 SER A O 1
ATOM 1406 N N . LEU A 1 181 ? -1.700 10.454 30.662 1.00 79.00 181 LEU A N 1
ATOM 1407 C CA . LEU A 1 181 ? -1.877 11.635 31.512 1.00 79.00 181 LEU A CA 1
ATOM 1408 C C . LEU A 1 181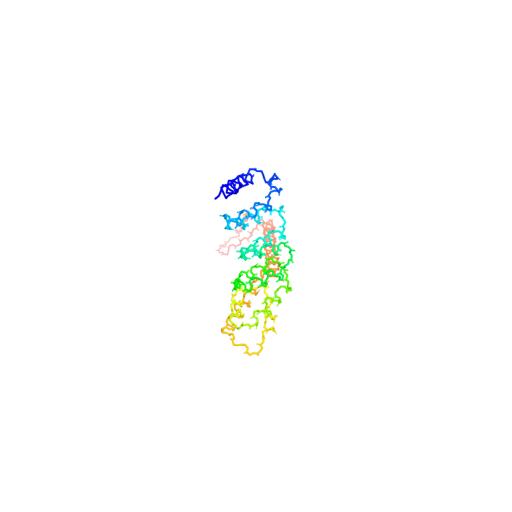 ? -2.331 11.246 32.922 1.00 79.00 181 LEU A C 1
ATOM 1410 O O . LEU A 1 181 ? -1.768 11.727 33.901 1.00 79.00 181 LEU A O 1
ATOM 1414 N N . ARG A 1 182 ? -3.316 10.351 33.058 1.00 80.38 182 ARG A N 1
ATOM 1415 C CA . ARG A 1 182 ? -3.789 9.877 34.370 1.00 80.38 182 ARG A CA 1
ATOM 1416 C C . ARG A 1 182 ? -2.723 9.101 35.136 1.00 80.38 182 ARG A C 1
ATOM 1418 O O . ARG A 1 182 ? -2.622 9.262 36.350 1.00 80.38 182 ARG A O 1
ATOM 1425 N N . GLU A 1 183 ? -1.936 8.274 34.466 1.00 82.94 183 GLU A N 1
ATOM 1426 C CA . GLU A 1 183 ? -0.824 7.528 35.054 1.00 82.94 183 GLU A CA 1
ATOM 1427 C C . GLU A 1 183 ? 0.307 8.466 35.473 1.00 82.94 183 GLU A C 1
ATOM 1429 O O . GLU A 1 183 ? 0.787 8.362 36.602 1.00 82.94 183 GLU A O 1
ATOM 1434 N N . GLY A 1 184 ? 0.653 9.444 34.631 1.00 85.19 184 GLY A N 1
ATOM 1435 C CA . GLY A 1 184 ? 1.597 10.513 34.950 1.00 85.19 184 GLY A CA 1
ATOM 1436 C C . GLY A 1 184 ? 1.153 11.333 36.163 1.00 85.19 184 GLY A C 1
ATOM 1437 O O . GLY A 1 184 ? 1.911 11.478 37.123 1.00 85.19 184 GLY A O 1
ATOM 1438 N N . CYS A 1 185 ? -0.104 11.789 36.189 1.00 87.44 185 CYS A N 1
ATOM 1439 C CA . CYS A 1 185 ? -0.677 12.496 37.336 1.00 87.44 185 CYS A CA 1
ATOM 1440 C C . CYS A 1 185 ? -0.679 11.628 38.604 1.00 87.44 185 CYS A C 1
ATOM 1442 O O . CYS A 1 185 ? -0.299 12.104 39.672 1.00 87.44 185 CYS A O 1
ATOM 1444 N N . ASN A 1 186 ? -1.045 10.346 38.508 1.00 91.62 186 ASN A N 1
ATOM 1445 C CA . ASN A 1 186 ? -1.014 9.429 39.650 1.00 91.62 186 ASN A CA 1
ATOM 1446 C C . ASN A 1 186 ? 0.409 9.180 40.169 1.00 91.62 186 ASN A C 1
ATOM 1448 O O . ASN A 1 186 ? 0.608 9.066 41.379 1.00 91.62 186 ASN A O 1
ATOM 1452 N N . ALA A 1 187 ? 1.405 9.095 39.288 1.00 91.06 187 ALA A N 1
ATOM 1453 C CA . ALA A 1 187 ? 2.800 8.927 39.681 1.00 91.06 187 ALA A CA 1
ATOM 1454 C C . ALA A 1 187 ? 3.330 10.159 40.432 1.00 91.06 187 ALA A C 1
ATOM 1456 O O . ALA A 1 187 ? 3.959 10.001 41.484 1.00 91.06 187 ALA A O 1
ATOM 1457 N N . ILE A 1 188 ? 3.014 11.366 39.944 1.00 92.44 188 ILE A N 1
ATOM 1458 C CA . ILE A 1 188 ? 3.368 12.636 40.595 1.00 92.44 188 ILE A CA 1
ATOM 1459 C C . ILE A 1 188 ? 2.707 12.725 41.974 1.00 92.44 188 ILE A C 1
ATOM 1461 O O . ILE A 1 188 ? 3.405 12.879 42.974 1.00 92.44 188 ILE A O 1
ATOM 1465 N N . LEU A 1 189 ? 1.393 12.489 42.062 1.00 94.44 189 LEU A N 1
ATOM 1466 C CA . LEU A 1 189 ? 0.666 12.502 43.336 1.00 94.44 189 LEU A CA 1
ATOM 1467 C C . LEU A 1 189 ? 1.253 11.507 44.349 1.00 94.44 189 LEU A C 1
ATOM 1469 O O . LEU A 1 189 ? 1.446 11.837 45.517 1.00 94.44 189 LEU A O 1
ATOM 1473 N N . ARG A 1 190 ? 1.607 10.292 43.909 1.00 93.69 190 ARG A N 1
ATOM 1474 C CA . ARG A 1 190 ? 2.262 9.290 44.770 1.00 93.69 190 ARG A CA 1
ATOM 1475 C C . ARG A 1 190 ? 3.652 9.723 45.236 1.00 93.69 190 ARG A C 1
ATOM 1477 O O . ARG A 1 190 ? 4.087 9.300 46.308 1.00 93.69 190 ARG A O 1
ATOM 1484 N N . SER A 1 191 ? 4.389 10.480 44.427 1.00 93.69 191 SER A N 1
ATOM 1485 C CA . SER A 1 191 ? 5.677 11.057 44.822 1.00 93.69 191 SER A CA 1
ATOM 1486 C C . SER A 1 191 ? 5.482 12.144 45.879 1.00 93.69 191 SER A C 1
ATOM 1488 O O . SER A 1 191 ? 6.118 12.098 46.932 1.00 93.69 191 SER A O 1
ATOM 1490 N N . ASP A 1 192 ? 4.530 13.049 45.658 1.00 95.19 192 ASP A N 1
ATOM 1491 C CA . ASP A 1 192 ? 4.251 14.165 46.561 1.00 95.19 192 ASP A CA 1
ATOM 1492 C C . ASP A 1 192 ? 3.725 13.694 47.917 1.00 95.19 192 ASP A C 1
ATOM 1494 O O . ASP A 1 192 ? 4.199 14.159 48.954 1.00 95.19 192 ASP A O 1
ATOM 1498 N N . CYS A 1 193 ? 2.824 12.704 47.944 1.00 94.38 193 CYS A N 1
ATOM 1499 C CA . CYS A 1 193 ? 2.378 12.091 49.196 1.00 94.38 193 CYS A CA 1
ATOM 1500 C C . CYS A 1 193 ? 3.550 11.491 49.984 1.00 94.38 193 CYS A C 1
ATOM 1502 O O . CYS A 1 193 ? 3.630 11.681 51.196 1.00 94.38 193 CYS A O 1
ATOM 1504 N N . ARG A 1 194 ? 4.486 10.801 49.314 1.00 93.00 194 ARG A N 1
ATOM 1505 C CA . ARG A 1 194 ? 5.681 10.239 49.967 1.00 93.00 194 ARG A CA 1
ATOM 1506 C C . ARG A 1 194 ? 6.607 11.331 50.498 1.00 93.00 194 ARG A C 1
ATOM 1508 O O . ARG A 1 194 ? 7.090 11.216 51.620 1.00 93.00 194 ARG A O 1
ATOM 1515 N N . HIS A 1 195 ? 6.815 12.398 49.732 1.00 93.50 195 HIS A N 1
ATOM 1516 C CA . HIS A 1 195 ? 7.642 13.534 50.142 1.00 93.50 195 HIS A CA 1
ATOM 1517 C C . HIS A 1 195 ? 7.055 14.278 51.345 1.00 93.50 195 HIS A C 1
ATOM 1519 O O . HIS A 1 195 ? 7.766 14.595 52.299 1.00 93.50 195 HIS A O 1
ATOM 1525 N N . LEU A 1 196 ? 5.745 14.526 51.333 1.00 94.31 196 LEU A N 1
ATOM 1526 C CA . LEU A 1 196 ? 5.040 15.165 52.443 1.00 94.31 196 LEU A CA 1
ATOM 1527 C C . LEU A 1 196 ? 5.048 14.285 53.694 1.00 94.31 196 LEU A C 1
ATOM 1529 O O . LEU A 1 196 ? 5.311 14.792 54.783 1.00 94.31 196 LEU A O 1
ATOM 1533 N N . LEU A 1 197 ? 4.837 12.973 53.547 1.00 93.88 197 LEU A N 1
ATOM 1534 C CA . LEU A 1 197 ? 4.957 12.023 54.654 1.00 93.88 197 LEU A CA 1
ATOM 1535 C C . LEU A 1 197 ? 6.366 12.025 55.254 1.00 93.88 197 LEU A C 1
ATOM 1537 O O . LEU A 1 197 ? 6.496 12.072 56.474 1.00 93.88 197 LEU A O 1
ATOM 1541 N N . ALA A 1 198 ? 7.414 12.040 54.425 1.00 91.94 198 ALA A N 1
ATOM 1542 C CA . ALA A 1 198 ? 8.793 12.130 54.899 1.00 91.94 198 ALA A CA 1
ATOM 1543 C C . ALA A 1 198 ? 9.053 13.443 55.657 1.00 91.94 198 ALA A C 1
ATOM 1545 O O . ALA A 1 198 ? 9.611 13.420 56.751 1.00 91.94 198 ALA A O 1
ATOM 1546 N N . LYS A 1 199 ? 8.569 14.584 55.144 1.00 91.62 199 LYS A N 1
ATOM 1547 C CA . LYS A 1 199 ? 8.672 15.880 55.837 1.00 91.62 199 LYS A CA 1
ATOM 1548 C C . LYS A 1 199 ? 7.941 15.899 57.179 1.00 91.62 199 LYS A C 1
ATOM 1550 O O . LYS A 1 199 ? 8.472 16.443 58.145 1.00 91.62 199 LYS A O 1
ATOM 1555 N N . LEU A 1 200 ? 6.739 15.326 57.252 1.00 90.12 200 LEU A N 1
ATOM 1556 C CA . LEU A 1 200 ? 5.994 15.205 58.508 1.00 90.12 200 LEU A CA 1
ATOM 1557 C C . LEU A 1 200 ? 6.715 14.277 59.488 1.00 90.12 200 LEU A C 1
ATOM 1559 O O . LEU A 1 200 ? 6.835 14.607 60.666 1.00 90.12 200 LEU A O 1
ATOM 1563 N N . TYR A 1 201 ? 7.245 13.151 59.016 1.00 88.25 201 TYR A N 1
ATOM 1564 C CA . TYR A 1 201 ? 8.027 12.237 59.842 1.00 88.25 201 TYR A CA 1
ATOM 1565 C C . TYR A 1 201 ? 9.288 12.912 60.398 1.00 88.25 201 TYR A C 1
ATOM 1567 O O . TYR A 1 201 ? 9.535 12.863 61.600 1.00 88.25 201 TYR A O 1
ATOM 1575 N N . ASP A 1 202 ? 10.037 13.637 59.570 1.00 85.31 202 ASP A N 1
ATOM 1576 C CA . ASP A 1 202 ? 11.209 14.389 60.023 1.00 85.31 202 ASP A CA 1
ATOM 1577 C C . ASP A 1 202 ? 10.834 15.517 60.993 1.00 85.31 202 ASP A C 1
ATOM 1579 O O . ASP A 1 202 ? 11.539 15.751 61.975 1.00 85.31 202 ASP A O 1
ATOM 1583 N N . GLY A 1 203 ? 9.714 16.205 60.755 1.00 85.25 203 GLY A N 1
ATOM 1584 C CA . GLY A 1 203 ? 9.195 17.243 61.646 1.00 85.25 203 GLY A CA 1
ATOM 1585 C C . GLY A 1 203 ? 8.777 16.694 63.011 1.00 85.25 203 GLY A C 1
ATOM 1586 O O . GLY A 1 203 ? 9.188 17.224 64.041 1.00 85.25 203 GLY A O 1
ATOM 1587 N N . THR A 1 204 ? 8.017 15.599 63.032 1.00 78.31 204 THR A N 1
ATOM 1588 C CA . THR A 1 204 ? 7.587 14.923 64.269 1.00 78.31 204 THR A CA 1
ATOM 1589 C C . THR A 1 204 ? 8.764 14.315 65.027 1.00 78.31 204 THR A C 1
ATOM 1591 O O . THR A 1 204 ? 8.845 14.477 66.241 1.00 78.31 204 THR A O 1
ATOM 1594 N N . ARG A 1 205 ? 9.736 13.715 64.331 1.00 75.44 205 ARG A N 1
ATOM 1595 C CA . ARG A 1 205 ? 10.981 13.217 64.934 1.00 75.44 205 ARG A CA 1
ATOM 1596 C C . ARG A 1 205 ? 11.807 14.335 65.572 1.00 75.44 205 ARG A C 1
ATOM 1598 O O . ARG A 1 205 ? 12.406 14.126 66.619 1.00 75.44 205 ARG A O 1
ATOM 1605 N N . ARG A 1 206 ? 11.834 15.528 64.970 1.00 71.31 206 ARG A N 1
ATOM 1606 C CA . ARG A 1 206 ? 12.497 16.709 65.555 1.00 71.31 206 ARG A CA 1
ATOM 1607 C C . ARG A 1 206 ? 11.721 17.289 66.741 1.00 71.31 206 ARG A C 1
ATOM 1609 O O . ARG A 1 206 ? 12.342 17.820 67.654 1.00 71.31 206 ARG A O 1
ATOM 1616 N N . ALA A 1 207 ? 10.391 17.189 66.729 1.00 69.50 207 ALA A N 1
ATOM 1617 C CA . ALA A 1 207 ? 9.517 17.661 67.804 1.00 69.50 207 ALA A CA 1
ATOM 1618 C C . ALA A 1 207 ? 9.417 16.687 68.994 1.00 69.50 207 ALA A C 1
ATOM 1620 O O . ALA A 1 207 ? 9.032 17.102 70.085 1.00 69.50 207 ALA A O 1
ATOM 1621 N N . LEU A 1 208 ? 9.797 15.419 68.808 1.00 64.12 208 LEU A N 1
ATOM 1622 C CA . LEU A 1 208 ? 9.883 14.395 69.852 1.00 64.12 208 LEU A CA 1
ATOM 1623 C C . LEU A 1 208 ? 11.350 14.041 70.164 1.00 64.12 208 LEU A C 1
ATOM 1625 O O . LEU A 1 208 ? 11.774 12.923 69.883 1.00 64.12 208 LEU A O 1
ATOM 1629 N N . PRO A 1 209 ? 12.149 14.945 70.764 1.00 55.81 209 PRO A N 1
ATOM 1630 C CA . PRO A 1 209 ? 13.502 14.598 71.194 1.00 55.81 209 PRO A CA 1
ATOM 1631 C C . PRO A 1 209 ? 13.513 13.638 72.392 1.00 55.81 209 PRO A C 1
ATOM 1633 O O . PRO A 1 209 ? 14.559 13.081 72.704 1.00 55.81 209 PRO A O 1
ATOM 1636 N N . TYR A 1 210 ? 12.374 13.456 73.071 1.00 57.41 210 TYR A N 1
ATOM 1637 C CA . TYR A 1 210 ? 12.275 12.637 74.268 1.00 57.41 210 TYR A CA 1
ATOM 1638 C C . TYR A 1 210 ? 10.881 12.009 74.404 1.00 57.41 210 TYR A C 1
ATOM 1640 O O . TYR A 1 210 ? 9.892 12.702 74.644 1.00 57.41 210 TYR A O 1
ATOM 1648 N N . LEU A 1 211 ? 10.796 10.684 74.277 1.00 56.28 211 LEU A N 1
ATOM 1649 C CA . LEU A 1 211 ? 9.596 9.919 74.625 1.00 56.28 211 LEU A CA 1
ATOM 1650 C C . LEU A 1 211 ? 9.677 9.522 76.103 1.00 56.28 211 LEU A C 1
ATOM 1652 O O . LEU A 1 211 ? 10.543 8.738 76.492 1.00 56.28 211 LEU A O 1
ATOM 1656 N N . TYR A 1 212 ? 8.773 10.045 76.934 1.00 51.50 212 TYR A N 1
ATOM 1657 C CA . TYR A 1 212 ? 8.611 9.569 78.309 1.00 51.50 212 TYR A CA 1
ATOM 1658 C C . TYR A 1 212 ? 7.799 8.269 78.291 1.00 51.50 212 TYR A C 1
ATOM 1660 O O . TYR A 1 212 ? 6.569 8.285 78.251 1.00 51.50 212 TYR A O 1
ATOM 1668 N N . VAL A 1 213 ? 8.490 7.128 78.267 1.00 58.22 213 VAL A N 1
ATOM 1669 C CA . VAL A 1 213 ? 7.851 5.809 78.345 1.00 58.22 213 VAL A CA 1
ATOM 1670 C C . VAL A 1 213 ? 7.803 5.374 79.807 1.00 58.22 213 VAL A C 1
ATOM 1672 O O . VAL A 1 213 ? 8.813 4.971 80.380 1.00 58.22 213 VAL A O 1
ATOM 1675 N N . VAL A 1 214 ? 6.618 5.423 80.418 1.00 53.31 214 VAL A N 1
ATOM 1676 C CA . VAL A 1 214 ? 6.382 4.791 81.724 1.00 53.31 214 VAL A CA 1
ATOM 1677 C C . VAL A 1 214 ? 6.190 3.298 81.490 1.00 53.31 214 VAL A C 1
ATOM 1679 O O . VAL A 1 214 ? 5.188 2.891 80.906 1.00 53.31 214 VAL A O 1
ATOM 1682 N N . ARG A 1 215 ? 7.137 2.465 81.937 1.00 51.59 215 ARG A N 1
ATOM 1683 C CA . ARG A 1 215 ? 6.924 1.011 81.998 1.00 51.59 215 ARG A CA 1
ATOM 1684 C C . ARG A 1 215 ? 5.947 0.704 83.139 1.00 51.59 215 ARG A C 1
ATOM 1686 O O . ARG A 1 215 ? 6.288 0.973 84.292 1.00 51.59 215 ARG A O 1
ATOM 1693 N N . PRO A 1 216 ? 4.766 0.123 82.872 1.00 48.25 216 PRO A N 1
ATOM 1694 C CA . PRO A 1 216 ? 3.879 -0.299 83.942 1.00 48.25 216 PRO A CA 1
ATOM 1695 C C . PRO A 1 216 ? 4.427 -1.614 84.510 1.00 48.25 216 PRO A C 1
ATOM 1697 O O . PRO A 1 216 ? 4.342 -2.650 83.855 1.00 48.25 216 PRO A O 1
ATOM 1700 N N . GLY A 1 217 ? 5.047 -1.586 85.695 1.00 56.00 217 GLY A N 1
ATOM 1701 C CA . GLY A 1 217 ? 5.435 -2.842 86.352 1.00 56.00 217 GLY A CA 1
ATOM 1702 C C . GLY A 1 217 ? 6.436 -2.810 87.503 1.00 56.00 217 GLY A C 1
ATOM 1703 O O . GLY A 1 217 ? 6.560 -3.821 88.183 1.00 56.00 217 GLY A O 1
ATOM 1704 N N . THR A 1 218 ? 7.133 -1.709 87.790 1.00 47.84 218 THR A N 1
ATOM 1705 C CA . THR A 1 218 ? 8.050 -1.667 88.946 1.00 47.84 218 THR A CA 1
ATOM 1706 C C . THR A 1 218 ? 7.862 -0.377 89.725 1.00 47.84 218 THR A C 1
ATOM 1708 O O . THR A 1 218 ? 8.171 0.702 89.226 1.00 47.84 218 THR A O 1
ATOM 1711 N N . GLY A 1 219 ? 7.322 -0.495 90.940 1.00 54.16 219 GLY A N 1
ATOM 1712 C CA . GLY A 1 219 ? 7.135 0.604 91.882 1.00 54.16 219 GLY A CA 1
ATOM 1713 C C . GLY A 1 219 ? 8.469 1.236 92.264 1.00 54.16 219 GLY A C 1
ATOM 1714 O O . GLY A 1 219 ? 9.174 0.742 93.133 1.00 54.16 219 GLY A O 1
ATOM 1715 N N . SER A 1 220 ? 8.826 2.298 91.554 1.00 48.88 220 SER A N 1
ATOM 1716 C CA . SER A 1 220 ? 9.883 3.263 91.847 1.00 48.88 220 SER A CA 1
ATOM 1717 C C . SER A 1 220 ? 9.859 4.271 90.695 1.00 48.88 220 SER A C 1
ATOM 1719 O O . SER A 1 220 ? 9.841 3.860 89.536 1.00 48.88 220 SER A O 1
ATOM 1721 N N . ASN A 1 221 ? 9.800 5.573 90.992 1.00 54.44 221 ASN A N 1
ATOM 1722 C CA . ASN A 1 221 ? 9.801 6.670 90.012 1.00 54.44 221 ASN A CA 1
ATOM 1723 C C . ASN A 1 221 ? 11.124 6.709 89.218 1.00 54.44 221 ASN A C 1
ATOM 1725 O O . ASN A 1 221 ? 11.986 7.552 89.447 1.00 54.44 221 ASN A O 1
ATOM 1729 N N . GLY A 1 222 ? 11.287 5.784 88.277 1.00 51.53 222 GLY A N 1
ATOM 1730 C CA . GLY A 1 222 ? 12.438 5.661 87.390 1.00 51.53 222 GLY A CA 1
ATOM 1731 C C . GLY A 1 222 ? 12.020 5.796 8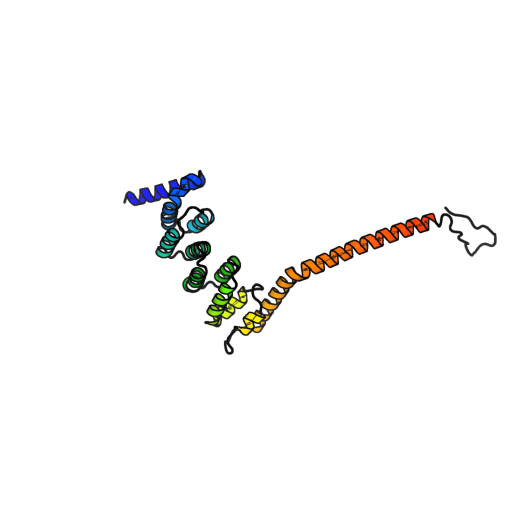5.932 1.00 51.53 222 GLY A C 1
ATOM 1732 O O . GLY A 1 222 ? 12.219 4.876 85.146 1.00 51.53 222 GLY A O 1
ATOM 1733 N N . GLY A 1 223 ? 11.402 6.919 85.564 1.00 55.56 223 GLY A N 1
ATOM 1734 C CA . GLY A 1 223 ? 11.228 7.262 84.153 1.00 55.56 223 GLY A CA 1
ATOM 1735 C C . GLY A 1 223 ? 12.574 7.695 83.576 1.00 55.56 223 GLY A C 1
ATOM 1736 O O . GLY A 1 223 ? 13.104 8.726 83.982 1.00 55.56 223 GLY A O 1
ATOM 1737 N N . GLN A 1 224 ? 13.149 6.906 82.667 1.00 55.81 224 GLN A N 1
ATOM 1738 C CA . GLN A 1 224 ? 14.367 7.282 81.948 1.00 55.81 224 GLN A CA 1
ATOM 1739 C C . GLN A 1 224 ? 14.015 7.939 80.616 1.00 55.81 224 GLN A C 1
ATOM 1741 O O . GLN A 1 224 ? 13.231 7.411 79.828 1.00 55.81 224 GLN A O 1
ATOM 1746 N N . TRP A 1 225 ? 14.625 9.094 80.371 1.00 48.19 225 TRP A N 1
ATOM 1747 C CA . TRP A 1 225 ? 14.594 9.765 79.082 1.00 48.19 225 TRP A CA 1
ATOM 1748 C C . TRP A 1 225 ? 15.515 9.027 78.109 1.00 48.19 225 TRP A C 1
ATOM 1750 O O . TRP A 1 225 ? 16.717 8.928 78.353 1.00 48.19 225 TRP A O 1
ATOM 1760 N N . TYR A 1 226 ? 14.961 8.528 77.008 1.00 54.62 226 TYR A N 1
ATOM 1761 C CA . TYR A 1 226 ? 15.746 8.003 75.894 1.00 54.62 226 TYR A CA 1
ATOM 1762 C C . TYR A 1 226 ? 15.812 9.059 74.784 1.00 54.62 226 TYR A C 1
ATOM 1764 O O . TYR A 1 226 ? 14.806 9.716 74.505 1.00 54.62 226 TYR A O 1
ATOM 1772 N N . ARG A 1 227 ? 17.012 9.240 74.218 1.00 49.06 227 ARG A N 1
ATOM 1773 C CA . ARG A 1 227 ? 17.254 10.015 72.991 1.00 49.06 227 ARG A CA 1
ATOM 1774 C C . ARG A 1 227 ? 16.849 9.221 71.756 1.00 49.06 227 ARG A C 1
ATOM 1776 O O . ARG A 1 227 ? 17.036 7.984 71.789 1.00 49.06 227 ARG A O 1
#

Mean predicted aligned error: 14.83 Å

Foldseek 3Di:
DVVVVVLVVVLVVLVVCCVVDVVVSLVCLLVNLLSCLVPPVVCNVVSVVVDDRYDLVSSLVSCVVSVVLVSNLVSCLVVVVNVVSLVSCVVPVVDLLVSLVSCVVSVDPVSVVVLLVVQLVALVSVLVNLQRNFQVDDLVVSVVSRDPPRPRPPPVVSSVRNVVRVVVVVCVPVVCVVVVVVVVVVVVVVVVVVVVVVVVVVVVCVVPQWDQDDDPDDPDPDGDTDD

Organism: NCBI:txid3068

InterPro domains:
  IPR000547 Clathrin, heavy chain/VPS, 7-fold repeat [PS50236] (1-128)
  IPR000547 Clathrin, heavy chain/VPS, 7-fold repeat [SM00299] (2-128)
  IPR011990 Tetratricopeptide-like helical domain superfamily [G3DSA:1.25.40.10] (4-197)
  IPR045111 Vacuolar protein sorting-associated protein Vps41/Vps8 [PTHR12616] (6-208)

Secondary structure (DSSP, 8-state):
-HHHHHHHHHHHHHHHHHHH-HHHHGGGHHHHHHHHHHH-GGGHHHHHHH---S-HHHHHHHHHHHT-HHHHHHHHHHHT-HHHHHHHIIIII--HHHHHHHHHHHT-HHHHHHHHHHHTT-HHHHHHHHHH-TTSS-HHHHHHHSPTT---TTHHHHHHHHHHHHHHHHIIIIIHHHHHHHHHHHHHHHHHHHHHHHHHHHHHHHH-S-B----TT-SS---PPB-

Solvent-accessible surface area (backbone atoms only — not comparable to full-atom values): 13058 Å² total; per-residue (Å²): 111,74,66,61,57,50,52,54,50,49,46,56,49,52,55,53,38,44,74,73,41,57,74,76,34,37,87,46,36,58,60,45,51,60,45,32,57,69,77,41,51,87,52,40,57,59,48,63,70,76,50,82,66,54,56,62,68,61,53,40,54,55,25,61,78,70,66,41,59,74,53,36,34,53,49,26,53,74,71,67,42,49,69,61,25,51,49,47,35,56,76,74,63,65,44,59,66,62,47,48,55,51,45,64,72,68,72,46,71,70,55,50,52,51,53,49,61,55,26,71,74,37,51,67,49,37,44,56,43,53,72,63,52,49,44,81,59,64,64,70,61,55,64,72,67,57,66,92,84,68,80,44,77,65,49,70,62,40,51,51,50,30,50,52,39,27,52,52,54,50,41,64,62,62,41,44,60,56,49,50,49,49,51,51,52,50,53,51,52,56,48,50,53,51,52,50,50,50,51,49,50,55,49,51,54,67,73,51,64,56,60,84,61,77,74,92,84,64,100,62,103,71,74,61,80,48,120

Radius of gyration: 35.05 Å; Cα contacts (8 Å, |Δi|>4): 158; chains: 1; bounding box: 59×34×126 Å

Sequence (227 aa):
SQAAVWRRRLFSYLTALLAADSSVAAEYHDLQISLTAEYQPSKLMDLLTSSQYYSLEGALAICEARGLVSEQVFVLGRMGNADQALRLIIDRLGDIPQAIDFVVGQRDEDLWGRLIDWALGSPETTGALLDCIGGFVDPLLLVRRIPLGMKVDRLRDRLRAIIADYRQVERGVGLDTQTSLREGCNAILRSDCRHLLAKLYDGTRRALPYLYVVRPGTGSNGGQWYR